Protein AF-A0A9X2QCN6-F1 (afdb_monomer_lite)

Radius of gyration: 26.43 Å; chains: 1; bounding box: 80×40×66 Å

Sequence (224 aa):
MKGRSGPFVVTLLVMVCGGPLSLFGQDVPAYLPETIRSDFDAYTQQAPNRAFALGRGGWGSAHGQPSLQNARATALSNCREFAEQCVVIAKNDEIVRPEDPFPDASDRSSAPESATKWSGRTALLLAMVGLAVLMGGTVVAERYPLYLFSTGLSDTLRIRLNYAVVLVGFVYFLCMMPVFSRVAQWDFSTLLAWIVFSAPILPVVLSVLYLQWCGQLTDRFEVN

Organism: NCBI:txid146919

Structure (mmCIF, N/CA/C/O backbone):
data_AF-A0A9X2QCN6-F1
#
_entry.id   AF-A0A9X2QCN6-F1
#
loop_
_atom_site.group_PDB
_atom_site.id
_atom_site.type_symbol
_atom_site.label_atom_id
_atom_site.label_alt_id
_atom_site.label_comp_id
_atom_site.label_asym_id
_atom_site.label_entity_id
_atom_site.label_seq_id
_atom_site.pdbx_PDB_ins_code
_atom_site.Cartn_x
_atom_site.Cartn_y
_atom_site.Cartn_z
_atom_site.occupancy
_atom_site.B_iso_or_equiv
_atom_site.auth_seq_id
_atom_site.auth_comp_id
_atom_site.auth_asym_id
_atom_site.auth_atom_id
_atom_site.pdbx_PDB_model_num
ATOM 1 N N . MET A 1 1 ? 44.684 11.541 -15.513 1.00 34.50 1 MET A N 1
ATOM 2 C CA . MET A 1 1 ? 44.733 12.784 -14.711 1.00 34.50 1 MET A CA 1
ATOM 3 C C . MET A 1 1 ? 43.328 13.122 -14.242 1.00 34.50 1 MET A C 1
ATOM 5 O O . MET A 1 1 ? 42.364 12.849 -14.939 1.00 34.50 1 MET A O 1
ATOM 9 N N . LYS A 1 2 ? 43.259 13.610 -13.007 1.00 42.06 2 LYS A N 1
ATOM 10 C CA . LYS A 1 2 ? 42.096 13.895 -12.157 1.00 42.06 2 LYS A CA 1
ATOM 11 C C . LYS A 1 2 ? 41.168 14.942 -12.800 1.00 42.06 2 LYS A C 1
ATOM 13 O O . LYS A 1 2 ? 41.670 15.952 -13.276 1.00 42.06 2 LYS A O 1
ATOM 18 N N . GLY A 1 3 ? 39.848 14.734 -12.760 1.00 32.47 3 GLY A N 1
ATOM 19 C CA . GLY A 1 3 ? 38.890 15.651 -13.396 1.00 32.47 3 GLY A CA 1
ATOM 20 C C . GLY A 1 3 ? 37.442 15.550 -12.904 1.00 32.47 3 GLY A C 1
ATOM 21 O O . GLY A 1 3 ? 36.546 15.379 -13.711 1.00 32.47 3 GLY A O 1
ATOM 22 N N . ARG A 1 4 ? 37.244 15.637 -11.581 1.00 36.16 4 ARG A N 1
ATOM 23 C CA . ARG A 1 4 ? 36.087 16.258 -10.894 1.00 36.16 4 ARG A CA 1
ATOM 24 C C . ARG A 1 4 ? 34.677 15.965 -11.464 1.00 36.16 4 ARG A C 1
ATOM 26 O O . ARG A 1 4 ? 34.114 16.741 -12.227 1.00 36.16 4 ARG A O 1
ATOM 33 N N . SER A 1 5 ? 34.063 14.891 -10.977 1.00 35.78 5 SER A N 1
ATOM 34 C CA . SER A 1 5 ? 32.621 14.629 -11.057 1.00 35.78 5 SER A CA 1
ATOM 35 C C . SER A 1 5 ? 31.840 15.624 -10.184 1.00 35.78 5 SER A C 1
ATOM 37 O O . SER A 1 5 ? 32.033 15.671 -8.968 1.00 35.78 5 SER A O 1
ATOM 39 N N . GLY A 1 6 ? 30.995 16.445 -10.813 1.00 32.41 6 GLY A N 1
ATOM 40 C CA . GLY A 1 6 ? 30.072 17.358 -10.135 1.00 32.41 6 GLY A CA 1
ATOM 41 C C . GLY A 1 6 ? 28.895 16.618 -9.476 1.00 32.41 6 GLY A C 1
ATOM 42 O O . GLY A 1 6 ? 28.542 15.522 -9.917 1.00 32.41 6 GLY A O 1
ATOM 43 N N . PRO A 1 7 ? 28.283 17.189 -8.424 1.00 39.06 7 PRO A N 1
ATOM 44 C CA . PRO A 1 7 ? 27.153 16.580 -7.738 1.00 39.06 7 PRO A CA 1
ATOM 45 C C . PRO A 1 7 ? 25.875 16.812 -8.553 1.00 39.06 7 PRO A C 1
ATOM 47 O O . PRO A 1 7 ? 25.335 17.917 -8.565 1.00 39.06 7 PRO A O 1
ATOM 50 N N . PHE A 1 8 ? 25.369 15.781 -9.234 1.00 37.50 8 PHE A N 1
ATOM 51 C CA . PHE A 1 8 ? 23.991 15.812 -9.720 1.00 37.50 8 PHE A CA 1
ATOM 52 C C . PHE A 1 8 ? 23.057 15.496 -8.556 1.00 37.50 8 PHE A C 1
ATOM 54 O O . PHE A 1 8 ? 22.865 14.357 -8.139 1.00 37.50 8 PHE A O 1
ATOM 61 N N . VAL A 1 9 ? 22.556 16.596 -8.010 1.00 36.78 9 VAL A N 1
ATOM 62 C CA . VAL A 1 9 ? 21.407 16.762 -7.133 1.00 36.78 9 VAL A CA 1
ATOM 63 C C . VAL A 1 9 ? 20.274 15.802 -7.524 1.00 36.78 9 VAL A C 1
ATOM 65 O O . VAL A 1 9 ? 19.592 16.009 -8.523 1.00 36.78 9 VAL A O 1
ATOM 68 N N . VAL A 1 10 ? 20.048 14.763 -6.716 1.00 37.22 10 VAL A N 1
ATOM 69 C CA . VAL A 1 10 ? 18.779 14.021 -6.700 1.00 37.22 10 VAL A CA 1
ATOM 70 C C . VAL A 1 10 ? 17.895 14.697 -5.656 1.00 37.22 10 VAL A C 1
ATOM 72 O O . VAL A 1 10 ? 17.804 14.270 -4.509 1.00 37.22 10 VAL A O 1
ATOM 75 N N . THR A 1 11 ? 17.284 15.813 -6.050 1.00 39.53 11 THR A N 1
ATOM 76 C CA . THR A 1 11 ? 16.147 16.385 -5.325 1.00 39.53 11 THR A CA 1
ATOM 77 C C . THR A 1 11 ? 14.917 15.595 -5.742 1.00 39.53 11 THR A C 1
ATOM 79 O O . THR A 1 11 ? 14.318 15.883 -6.775 1.00 39.53 11 THR A O 1
ATOM 82 N N . LEU A 1 12 ? 14.538 14.590 -4.954 1.00 31.53 12 LEU A N 1
ATOM 83 C CA . LEU A 1 12 ? 13.193 14.027 -5.021 1.00 31.53 12 LEU A CA 1
ATOM 84 C C . LEU A 1 12 ? 12.355 14.704 -3.929 1.00 31.53 12 LEU A C 1
ATOM 86 O O . LEU A 1 12 ? 12.279 14.236 -2.796 1.00 31.53 12 LEU A O 1
ATOM 90 N N . LEU A 1 13 ? 11.791 15.862 -4.271 1.00 35.09 13 LEU A N 1
ATOM 91 C CA . LEU A 1 13 ? 10.791 16.565 -3.474 1.00 35.09 13 LEU A CA 1
ATOM 92 C C . LEU A 1 13 ? 9.422 16.363 -4.132 1.00 35.09 13 LEU A C 1
ATOM 94 O O . LEU A 1 13 ? 9.131 16.985 -5.147 1.00 35.09 13 LEU A O 1
ATOM 98 N N . VAL A 1 14 ? 8.593 15.514 -3.530 1.00 37.78 14 VAL A N 1
ATOM 99 C CA . VAL A 1 14 ? 7.121 15.532 -3.614 1.00 37.78 14 VAL A CA 1
ATOM 100 C C . VAL A 1 14 ? 6.674 15.067 -2.224 1.00 37.78 14 VAL A C 1
ATOM 102 O O . VAL A 1 14 ? 6.787 13.894 -1.899 1.00 37.78 14 VAL A O 1
ATOM 105 N N . MET A 1 15 ? 6.473 15.942 -1.238 1.00 39.19 15 MET A N 1
ATOM 106 C CA . MET A 1 15 ? 5.309 16.815 -1.055 1.00 39.19 15 MET A CA 1
ATOM 107 C C . MET A 1 15 ? 3.980 16.126 -1.399 1.00 39.19 15 MET A C 1
ATOM 109 O O . MET A 1 15 ? 3.396 16.361 -2.447 1.00 39.19 15 MET A O 1
ATOM 113 N N . VAL A 1 16 ? 3.481 15.318 -0.460 1.00 36.28 16 VAL A N 1
ATOM 114 C CA . VAL A 1 16 ? 2.038 15.141 -0.242 1.00 36.28 16 VAL A CA 1
ATOM 115 C C . VAL A 1 16 ? 1.759 15.493 1.221 1.00 36.28 16 VAL A C 1
ATOM 117 O O . VAL A 1 16 ? 1.487 14.647 2.064 1.00 36.28 16 VAL A O 1
ATOM 120 N N . CYS A 1 17 ? 1.890 16.783 1.535 1.00 40.03 17 CYS A N 1
ATOM 121 C CA . CYS A 1 17 ? 1.079 17.393 2.582 1.00 40.03 17 CYS A CA 1
ATOM 122 C C . CYS A 1 17 ? -0.305 17.589 1.960 1.00 40.03 17 CYS A C 1
ATOM 124 O O . CYS A 1 17 ? -0.487 18.500 1.156 1.00 40.03 17 CYS A O 1
ATOM 126 N N . GLY A 1 18 ? -1.252 16.702 2.255 1.00 36.19 18 GLY A N 1
ATOM 127 C CA . GLY A 1 18 ? -2.559 16.739 1.607 1.00 36.19 18 GLY A CA 1
ATOM 128 C C . GLY A 1 18 ? -3.585 15.820 2.251 1.00 36.19 18 GLY A C 1
ATOM 129 O O . GLY A 1 18 ? -3.896 14.775 1.694 1.00 36.19 18 GLY A O 1
ATOM 130 N N . GLY A 1 19 ? -4.136 16.250 3.389 1.00 34.06 19 GLY A N 1
ATOM 131 C CA . GLY A 1 19 ? -5.457 15.824 3.867 1.00 34.06 19 GLY A CA 1
ATOM 132 C C . GLY A 1 19 ? -5.561 15.642 5.386 1.00 34.06 19 GLY A C 1
ATOM 133 O O . GLY A 1 19 ? -4.641 15.117 6.003 1.00 34.06 19 GLY A O 1
ATOM 134 N N . PRO A 1 20 ? -6.698 16.010 5.996 1.00 43.84 20 PRO A N 1
ATOM 135 C CA . PRO A 1 20 ? -7.222 17.366 6.072 1.00 43.84 20 PRO A CA 1
ATOM 136 C C . PRO A 1 20 ? -7.183 17.869 7.526 1.00 43.84 20 PRO A C 1
ATOM 138 O O . PRO A 1 20 ? -7.385 17.116 8.477 1.00 43.84 20 PRO A O 1
ATOM 141 N N . LEU A 1 21 ? -6.984 19.176 7.700 1.00 36.38 21 LEU A N 1
ATOM 142 C CA . LEU A 1 21 ? -7.363 19.860 8.933 1.00 36.38 21 LEU A CA 1
ATOM 143 C C . LEU A 1 21 ? -8.887 19.737 9.074 1.00 36.38 21 LEU A C 1
ATOM 145 O O . LEU A 1 21 ? -9.625 20.495 8.451 1.00 36.38 21 LEU A O 1
ATOM 149 N N . SER A 1 22 ? -9.352 18.767 9.863 1.00 39.47 22 SER A N 1
ATOM 150 C CA . SER A 1 22 ? -10.753 18.661 10.290 1.00 39.47 22 SER A CA 1
ATOM 151 C C . SER A 1 22 ? -11.006 19.713 11.368 1.00 39.47 22 SER A C 1
ATOM 153 O O . SER A 1 22 ? -11.069 19.432 12.561 1.00 39.47 22 SER A O 1
ATOM 155 N N . LEU A 1 23 ? -11.036 20.967 10.933 1.00 38.28 23 LEU A N 1
ATOM 156 C CA . LEU A 1 23 ? -11.536 22.093 11.698 1.00 38.28 23 LEU A CA 1
ATOM 157 C C . LEU A 1 23 ? -13.049 22.133 11.454 1.00 38.28 23 LEU A C 1
ATOM 159 O O . LEU A 1 23 ? -13.471 22.380 10.330 1.00 38.28 23 LEU A O 1
ATOM 163 N N . PHE A 1 24 ? -13.810 21.919 12.530 1.00 39.44 24 PHE A N 1
ATOM 164 C CA . PHE A 1 24 ? -15.268 22.066 12.662 1.00 39.44 24 PHE A CA 1
ATOM 165 C C . PHE A 1 24 ? -16.129 20.875 12.218 1.00 39.44 24 PHE A C 1
ATOM 167 O O . PHE A 1 24 ? -16.214 20.575 11.039 1.00 39.44 24 PHE A O 1
ATOM 174 N N . GLY A 1 25 ? -16.817 20.277 13.203 1.00 46.00 25 GLY A N 1
ATOM 175 C CA . GLY A 1 25 ? -18.104 19.586 13.056 1.00 46.00 25 GLY A CA 1
ATOM 176 C C . GLY A 1 25 ? -18.113 18.364 12.142 1.00 46.00 25 GLY A C 1
ATOM 177 O O . GLY A 1 25 ? -18.055 18.471 10.926 1.00 46.00 25 GLY A O 1
ATOM 178 N N . GLN A 1 26 ? -18.260 17.177 12.723 1.00 58.12 26 GLN A N 1
ATOM 179 C CA . GLN A 1 26 ? -18.502 15.967 11.946 1.00 58.12 26 GLN A CA 1
ATOM 180 C C . GLN A 1 26 ? -19.907 16.051 11.324 1.00 58.12 26 GLN A C 1
ATOM 182 O O . GLN A 1 26 ? -20.898 15.818 12.011 1.00 58.12 26 GLN A O 1
ATOM 187 N N . ASP A 1 27 ? -19.996 16.409 10.039 1.00 60.28 27 ASP A N 1
ATOM 188 C CA . ASP A 1 27 ? -21.272 16.466 9.320 1.00 60.28 27 ASP A CA 1
ATOM 189 C C . ASP A 1 27 ? -21.978 15.103 9.385 1.00 60.28 27 ASP A C 1
ATOM 191 O O . ASP A 1 27 ? -21.424 14.072 8.989 1.00 60.28 27 ASP A O 1
ATOM 195 N N . VAL A 1 28 ? -23.214 15.096 9.894 1.00 68.00 28 VAL A N 1
ATOM 196 C CA . VAL A 1 28 ? -24.022 13.879 10.049 1.00 68.00 28 VAL A CA 1
ATOM 197 C C . VAL A 1 28 ? -24.149 13.169 8.691 1.00 68.00 28 VAL A C 1
ATOM 199 O O . VAL A 1 28 ? -24.604 13.794 7.727 1.00 68.00 28 VAL A O 1
ATOM 202 N N . PRO A 1 29 ? -23.786 11.873 8.580 1.00 73.50 29 PRO A N 1
ATOM 203 C CA . PRO A 1 29 ? -23.840 11.165 7.309 1.00 73.50 29 PRO A CA 1
ATOM 204 C C . PRO A 1 29 ? -25.227 11.236 6.655 1.00 73.50 29 PRO A C 1
ATOM 206 O O . PRO A 1 29 ? -26.228 10.861 7.260 1.00 73.50 29 PRO A O 1
ATOM 209 N N . ALA A 1 30 ? -25.287 11.668 5.391 1.00 70.94 30 ALA A N 1
ATOM 210 C CA . ALA A 1 30 ? -26.547 11.910 4.677 1.00 70.94 30 ALA A CA 1
ATOM 211 C C . ALA A 1 30 ? -27.430 10.660 4.488 1.00 70.94 30 ALA A C 1
ATOM 213 O O . ALA A 1 30 ? -28.622 10.791 4.230 1.00 70.94 30 ALA A O 1
ATOM 214 N N . TYR A 1 31 ? -26.858 9.459 4.617 1.00 74.00 31 TYR A N 1
ATOM 215 C CA . TYR A 1 31 ? -27.586 8.191 4.529 1.00 74.00 31 TYR A CA 1
ATOM 216 C C . TYR A 1 31 ? -28.317 7.814 5.827 1.00 74.00 31 TYR A C 1
ATOM 218 O O . TYR A 1 31 ? -29.054 6.829 5.842 1.00 74.00 31 TYR A O 1
ATOM 226 N N . LEU A 1 32 ? -28.097 8.544 6.928 1.00 75.75 32 LEU A N 1
ATOM 227 C CA . LEU A 1 32 ? -28.783 8.266 8.184 1.00 75.75 32 LEU A CA 1
ATOM 228 C C . LEU A 1 32 ? -30.253 8.707 8.108 1.00 75.75 32 LEU A C 1
ATOM 230 O O . LEU A 1 32 ? -30.521 9.857 7.744 1.00 75.75 32 LEU A O 1
ATOM 234 N N . PRO A 1 33 ? -31.202 7.835 8.500 1.00 76.25 33 PRO A N 1
ATOM 235 C CA . PRO A 1 33 ? -32.601 8.211 8.654 1.00 76.25 33 PRO A CA 1
ATOM 236 C C . PRO A 1 33 ? -32.742 9.382 9.620 1.00 76.25 33 PRO A C 1
ATOM 238 O O . PRO A 1 33 ? -32.019 9.459 10.612 1.00 76.25 33 PRO A O 1
ATOM 241 N N . GLU A 1 34 ? -33.714 10.256 9.376 1.00 78.69 34 GLU A N 1
ATOM 242 C CA . GLU A 1 34 ? -33.930 11.464 10.180 1.00 78.69 34 GLU A CA 1
ATOM 243 C C . GLU A 1 34 ? -34.132 11.171 11.673 1.00 78.69 34 GLU A C 1
ATOM 245 O O . GLU A 1 34 ? -33.636 11.910 12.517 1.00 78.69 34 GLU A O 1
ATOM 250 N N . THR A 1 35 ? -34.729 10.021 11.997 1.00 79.44 35 THR A N 1
ATOM 251 C CA . THR A 1 35 ? -34.908 9.530 13.370 1.00 79.44 35 THR A CA 1
ATOM 252 C C . THR A 1 35 ? -33.603 9.223 14.107 1.00 79.44 35 THR A C 1
ATOM 254 O O . THR A 1 35 ? -33.599 9.248 15.327 1.00 79.44 35 THR A O 1
ATOM 257 N N . ILE A 1 36 ? -32.510 8.938 13.392 1.00 85.00 36 ILE A N 1
ATOM 258 C CA . ILE A 1 36 ? -31.198 8.579 13.964 1.00 85.00 36 ILE A CA 1
ATOM 259 C C . ILE A 1 36 ? -30.243 9.782 13.934 1.00 85.00 36 ILE A C 1
ATOM 261 O O . ILE A 1 36 ? -29.239 9.810 14.644 1.00 85.00 36 ILE A O 1
ATOM 265 N N . ARG A 1 37 ? -30.539 10.812 13.129 1.00 84.88 37 ARG A N 1
ATOM 266 C CA . ARG A 1 37 ? -29.664 11.984 12.969 1.00 84.88 37 ARG A CA 1
ATOM 267 C C . ARG A 1 37 ? -29.477 12.758 14.271 1.00 84.88 37 ARG A C 1
ATOM 269 O O . ARG A 1 37 ? -28.357 13.176 14.541 1.00 84.88 37 ARG A O 1
ATOM 276 N N . SER A 1 38 ? -30.529 12.916 15.077 1.00 85.25 38 SER A N 1
ATOM 277 C CA . SER A 1 38 ? -30.438 13.572 16.390 1.00 85.25 38 SER A CA 1
ATOM 278 C C . SER A 1 38 ? -29.580 12.781 17.377 1.00 85.25 38 SER A C 1
ATOM 280 O O . SER A 1 38 ? -28.778 13.365 18.100 1.00 85.25 38 SER A O 1
ATOM 282 N N . ASP A 1 39 ? -29.700 11.452 17.375 1.00 87.56 39 ASP A N 1
ATOM 283 C CA . ASP A 1 39 ? -28.907 10.575 18.244 1.00 87.56 39 ASP A CA 1
ATOM 284 C C . ASP A 1 39 ? -27.435 10.549 17.824 1.00 87.56 39 ASP A C 1
ATOM 286 O O . ASP A 1 39 ? -26.530 10.517 18.663 1.00 87.56 39 ASP A O 1
ATOM 290 N N . PHE A 1 40 ? -27.182 10.603 16.515 1.00 88.19 40 PHE A N 1
ATOM 291 C CA . PHE A 1 40 ? -25.835 10.713 15.975 1.00 88.19 40 PHE A CA 1
ATOM 292 C C . PHE A 1 40 ? -25.202 12.068 16.312 1.00 88.19 40 PHE A C 1
ATOM 294 O O . PHE A 1 40 ? -24.040 12.112 16.712 1.00 88.19 40 PHE A O 1
ATOM 301 N N . ASP A 1 41 ? -25.954 13.164 16.214 1.00 87.69 41 ASP A N 1
ATOM 302 C CA . ASP A 1 41 ? -25.474 14.491 16.609 1.00 87.69 41 ASP A CA 1
ATOM 303 C C . ASP A 1 41 ? -25.135 14.535 18.108 1.00 87.69 41 ASP A C 1
ATOM 305 O O . ASP A 1 41 ? -24.031 14.929 18.488 1.00 87.69 41 ASP A O 1
ATOM 309 N N . ALA A 1 42 ? -26.010 13.987 18.958 1.00 86.06 42 ALA A N 1
ATOM 310 C CA . ALA A 1 42 ? -25.745 13.833 20.386 1.00 86.06 42 ALA A CA 1
ATOM 311 C C . ALA A 1 42 ? -24.496 12.980 20.662 1.00 86.06 42 ALA A C 1
ATOM 313 O O . ALA A 1 42 ? -23.756 13.270 21.603 1.00 86.06 42 ALA A O 1
ATOM 314 N N . TYR A 1 43 ? -24.232 11.956 19.842 1.00 86.12 43 TYR A N 1
ATOM 315 C CA . TYR A 1 43 ? -23.005 11.160 19.899 1.00 86.12 43 TYR A CA 1
ATOM 316 C C . TYR A 1 43 ? -21.746 11.994 19.615 1.00 86.12 43 TYR A C 1
ATOM 318 O O . TYR A 1 43 ? -20.744 11.809 20.311 1.00 86.12 43 TYR A O 1
ATOM 326 N N . THR A 1 44 ? -21.773 12.914 18.643 1.00 87.06 44 THR A N 1
ATOM 327 C CA . THR A 1 44 ? -20.587 13.727 18.294 1.00 87.06 44 THR A CA 1
ATOM 328 C C . THR A 1 44 ? -20.113 14.607 19.453 1.00 87.06 44 THR A C 1
ATOM 330 O O . THR A 1 44 ? -18.921 14.880 19.579 1.00 87.06 44 THR A O 1
ATOM 333 N N . GLN A 1 45 ? -21.033 14.979 20.345 1.00 87.25 45 GLN A N 1
ATOM 334 C CA . GLN A 1 45 ? -20.778 15.831 21.506 1.00 87.25 45 GLN A CA 1
ATOM 335 C C . GLN A 1 45 ? -20.282 15.050 22.738 1.00 87.25 45 GLN A C 1
ATOM 337 O O . GLN A 1 45 ? -19.925 15.652 23.750 1.00 87.25 45 GLN A O 1
ATOM 342 N N . GLN A 1 46 ? -20.249 13.713 22.683 1.00 89.69 46 GLN A N 1
ATOM 343 C CA . GLN A 1 46 ? -19.846 12.880 23.819 1.00 89.69 46 GLN A CA 1
ATOM 344 C C . GLN A 1 46 ? -18.329 12.850 24.038 1.00 89.69 46 GLN A C 1
ATOM 346 O O . GLN A 1 46 ? -17.532 13.109 23.133 1.00 89.69 46 GLN A O 1
ATOM 351 N N . ALA A 1 47 ? -17.920 12.446 25.244 1.00 86.69 47 ALA A N 1
ATOM 352 C CA . ALA A 1 47 ? -16.519 12.253 25.613 1.00 86.69 47 ALA A CA 1
ATOM 353 C C . ALA A 1 47 ? -15.760 11.317 24.636 1.00 86.69 47 ALA A C 1
ATOM 355 O O . ALA A 1 47 ? -16.369 10.406 24.061 1.00 86.69 47 ALA A O 1
ATOM 356 N N . PRO A 1 48 ? -14.434 11.503 24.459 1.00 84.56 48 PRO A N 1
ATOM 357 C CA . PRO A 1 48 ? -13.607 10.659 23.592 1.00 84.56 48 PRO A CA 1
ATOM 358 C C . PRO A 1 48 ? -13.609 9.187 24.034 1.00 84.56 48 PRO A C 1
ATOM 360 O O . PRO A 1 48 ? -14.084 8.843 25.117 1.00 84.56 48 PRO A O 1
ATOM 363 N N . ASN A 1 49 ? -13.070 8.309 23.183 1.00 88.62 49 ASN A N 1
ATOM 364 C CA . ASN A 1 49 ? -13.290 6.859 23.238 1.00 88.62 49 ASN A CA 1
ATOM 365 C C . ASN A 1 49 ? -14.776 6.532 23.084 1.00 88.62 49 ASN A C 1
ATOM 367 O O . ASN A 1 49 ? -15.408 5.920 23.953 1.00 88.62 49 ASN A O 1
ATOM 371 N N . ARG A 1 50 ? -15.315 6.964 21.943 1.00 91.25 50 ARG A N 1
ATOM 372 C CA . ARG A 1 50 ? -16.706 6.774 21.553 1.00 91.25 50 ARG A CA 1
ATOM 373 C C . ARG A 1 50 ? -16.825 6.069 20.207 1.00 91.25 50 ARG A C 1
ATOM 375 O O . ARG A 1 50 ? -15.955 6.196 19.346 1.00 91.25 50 ARG A O 1
ATOM 382 N N . ALA A 1 51 ? -17.898 5.312 20.032 1.00 92.94 51 ALA A N 1
ATOM 383 C CA . ALA A 1 51 ? -18.250 4.693 18.762 1.00 92.94 51 ALA A CA 1
ATOM 384 C C . ALA A 1 51 ? -19.769 4.669 18.566 1.00 92.94 51 ALA A C 1
ATOM 386 O O . ALA A 1 51 ? -20.526 4.602 19.538 1.00 92.94 51 ALA A O 1
ATOM 387 N N . PHE A 1 52 ? -20.189 4.685 17.302 1.00 92.69 52 PHE A N 1
ATOM 388 C CA . PHE A 1 52 ? -21.587 4.579 16.895 1.00 92.69 52 PHE A CA 1
ATOM 389 C C . PHE A 1 52 ? -21.753 3.421 15.909 1.00 92.69 52 PHE A C 1
ATOM 391 O O . PHE A 1 52 ? -21.008 3.310 14.928 1.00 92.69 52 PHE A O 1
ATOM 398 N N . ALA A 1 53 ? -22.727 2.558 16.175 1.00 92.12 53 ALA A N 1
ATOM 399 C CA . ALA A 1 53 ? -23.081 1.411 15.360 1.00 92.12 53 ALA A CA 1
ATOM 400 C C . ALA A 1 53 ? -24.522 1.518 14.852 1.00 92.12 53 ALA A C 1
ATOM 402 O O . ALA A 1 53 ? -25.409 1.999 15.555 1.00 92.12 53 ALA A O 1
ATOM 403 N N . LEU A 1 54 ? -24.739 1.047 13.629 1.00 90.50 54 LEU A N 1
ATOM 404 C CA . LEU A 1 54 ? -26.014 1.073 12.928 1.00 90.50 54 LEU A CA 1
ATOM 405 C C . LEU A 1 54 ? -26.362 -0.331 12.434 1.00 90.50 54 LEU A C 1
ATOM 407 O O . LEU A 1 54 ? -25.499 -1.038 11.909 1.00 90.50 54 LEU A O 1
ATOM 411 N N . GLY A 1 55 ? -27.625 -0.711 12.590 1.00 86.62 55 GLY A N 1
ATOM 412 C CA . GLY A 1 55 ? -28.196 -1.970 12.136 1.00 86.62 55 GLY A CA 1
ATOM 413 C C . GLY A 1 55 ? -29.445 -1.783 11.274 1.00 86.62 55 GLY A C 1
ATOM 414 O O . GLY A 1 55 ? -30.087 -0.732 11.323 1.00 86.62 55 GLY A O 1
ATOM 415 N N . ARG A 1 56 ? -29.838 -2.816 10.511 1.00 79.31 56 ARG A N 1
ATOM 416 C CA . ARG A 1 56 ? -31.157 -2.869 9.842 1.00 79.31 56 ARG A CA 1
ATOM 417 C C . ARG A 1 56 ? -32.255 -3.024 10.908 1.00 79.31 56 ARG A C 1
ATOM 419 O O . ARG A 1 56 ? -32.707 -4.133 11.164 1.00 79.31 56 ARG A O 1
ATOM 426 N N . GLY A 1 57 ? -32.641 -1.925 11.557 1.00 79.38 57 GLY A N 1
ATOM 427 C CA . GLY A 1 57 ? -33.718 -1.895 12.561 1.00 79.38 57 GLY A CA 1
ATOM 428 C C . GLY A 1 57 ? -33.359 -1.248 13.899 1.00 79.38 57 GLY A C 1
ATOM 429 O O . GLY A 1 57 ? -34.237 -1.083 14.738 1.00 79.38 57 GLY A O 1
ATOM 430 N N . GLY A 1 58 ? -32.107 -0.835 14.098 1.00 87.06 58 GLY A N 1
ATOM 431 C CA . GLY A 1 58 ? -31.681 -0.227 15.354 1.00 87.06 58 GLY A CA 1
ATOM 432 C C . GLY A 1 58 ? -30.302 0.407 15.267 1.00 87.06 58 GLY A C 1
ATOM 433 O O . GLY A 1 58 ? -29.607 0.306 14.256 1.00 87.06 58 GLY A O 1
ATOM 434 N N . TRP A 1 59 ? -29.903 1.074 16.339 1.00 91.19 59 TRP A N 1
ATOM 435 C CA . TRP A 1 59 ? -28.584 1.674 16.477 1.00 91.19 59 TRP A CA 1
ATOM 436 C C . TRP A 1 59 ? -28.076 1.470 17.903 1.00 91.19 59 TRP A C 1
ATOM 438 O O . TRP A 1 59 ? -28.832 1.118 18.805 1.00 91.19 59 TRP A O 1
ATOM 448 N N . GLY A 1 60 ? -26.778 1.663 18.104 1.00 92.31 60 GLY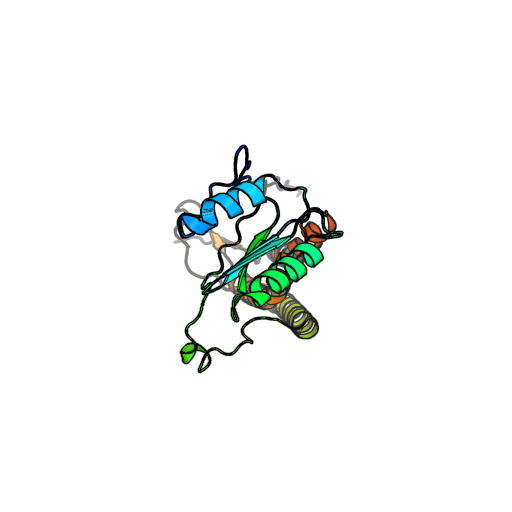 A N 1
ATOM 449 C CA . GLY A 1 60 ? -26.170 1.620 19.427 1.00 92.31 60 GLY A CA 1
ATOM 450 C C . GLY A 1 60 ? -24.953 2.524 19.491 1.00 92.31 60 GLY A C 1
ATOM 451 O O . GLY A 1 60 ? -24.164 2.585 18.549 1.00 92.31 60 GLY A O 1
ATOM 452 N N . SER A 1 61 ? -24.778 3.227 20.603 1.00 93.81 61 SER A N 1
ATOM 453 C CA . SER A 1 61 ? -23.607 4.069 20.836 1.00 93.81 61 SER A CA 1
ATOM 454 C C . SER A 1 61 ? -22.951 3.737 22.172 1.00 93.81 61 SER A C 1
ATOM 456 O O . SER A 1 61 ? -23.566 3.163 23.074 1.00 93.81 61 SER A O 1
ATOM 458 N N . ALA A 1 62 ? -21.669 4.061 22.280 1.00 94.38 62 ALA A N 1
ATOM 459 C CA . ALA A 1 62 ? -20.913 4.000 23.522 1.00 94.38 62 ALA A CA 1
ATOM 460 C C . ALA A 1 62 ? -19.916 5.157 23.551 1.00 94.38 62 ALA A C 1
ATOM 462 O O . ALA A 1 62 ? -19.369 5.521 22.511 1.00 94.38 62 ALA A O 1
ATOM 463 N N . HIS A 1 63 ? -19.670 5.719 24.730 1.00 93.31 63 HIS A N 1
ATOM 464 C CA . HIS A 1 63 ? -18.765 6.848 24.943 1.00 93.31 63 HIS A CA 1
ATOM 465 C C . HIS A 1 63 ? -18.057 6.735 26.297 1.00 93.31 63 HIS A C 1
ATOM 467 O O . HIS A 1 63 ? -18.480 5.950 27.149 1.00 93.31 63 HIS A O 1
ATOM 473 N N . GLY A 1 64 ? -16.963 7.485 26.480 1.00 89.94 64 GLY A N 1
ATOM 474 C CA . GLY A 1 64 ? -16.208 7.515 27.739 1.00 89.94 64 GLY A CA 1
ATOM 475 C C . GLY A 1 64 ? -15.593 6.169 28.133 1.00 89.94 64 GLY A C 1
ATOM 476 O O . GLY A 1 64 ? -15.352 5.912 29.311 1.00 89.94 64 GLY A O 1
ATOM 477 N N . GLN A 1 65 ? -15.378 5.277 27.165 1.00 91.31 65 GLN A N 1
ATOM 478 C CA . GLN A 1 65 ? -14.872 3.937 27.440 1.00 91.31 65 GLN A CA 1
ATOM 479 C C . GLN A 1 65 ? -13.361 3.958 27.727 1.00 91.31 65 GLN A C 1
ATOM 481 O O . GLN A 1 65 ? -12.656 4.875 27.295 1.00 91.31 65 GLN A O 1
ATOM 486 N N . PRO A 1 66 ? -12.813 2.919 28.387 1.00 85.12 66 PRO A N 1
ATOM 487 C CA . PRO A 1 66 ? -11.378 2.843 28.679 1.00 85.12 66 PRO A CA 1
ATOM 488 C C . PRO A 1 66 ? -10.483 2.845 27.430 1.00 85.12 66 PRO A C 1
ATOM 490 O O . PRO A 1 66 ? -9.303 3.172 27.510 1.00 85.12 66 PRO A O 1
ATOM 493 N N . SER A 1 67 ? -11.026 2.454 26.273 1.00 85.56 67 SER A N 1
ATOM 494 C CA . SER A 1 67 ? -10.334 2.474 24.985 1.00 85.56 67 SER A CA 1
ATOM 495 C C . SER A 1 67 ? -11.327 2.587 23.827 1.00 85.56 67 SER A C 1
ATOM 497 O O . SER A 1 67 ? -12.498 2.213 23.954 1.00 85.56 67 SER A O 1
ATOM 499 N N . LEU A 1 68 ? -10.849 3.029 22.660 1.00 86.31 68 LEU A N 1
ATOM 500 C CA . LEU A 1 68 ? -11.646 3.046 21.429 1.00 86.31 68 LEU A CA 1
ATOM 501 C C . LEU A 1 68 ? -12.120 1.641 21.016 1.00 86.31 68 LEU A C 1
ATOM 503 O O . LEU A 1 68 ? -13.208 1.478 20.465 1.00 86.31 68 LEU A O 1
ATOM 507 N N . GLN A 1 69 ? -11.326 0.607 21.303 1.00 85.94 69 GLN A N 1
ATOM 508 C CA . GLN A 1 69 ? -11.704 -0.776 21.020 1.00 85.94 69 GLN A CA 1
ATOM 509 C C . GLN A 1 69 ? -12.874 -1.233 21.900 1.00 85.94 69 GLN A C 1
ATOM 511 O O . GLN A 1 69 ? -13.796 -1.871 21.390 1.00 85.94 69 GLN A O 1
ATOM 516 N N . ASN A 1 70 ? -12.882 -0.844 23.179 1.00 80.69 70 ASN A N 1
ATOM 517 C CA . ASN A 1 70 ? -14.004 -1.103 24.081 1.00 80.69 70 ASN A CA 1
ATOM 518 C C . ASN A 1 70 ? -15.246 -0.323 23.643 1.00 80.69 70 ASN A C 1
ATOM 520 O O . ASN A 1 70 ? -16.318 -0.908 23.554 1.00 80.69 70 ASN A O 1
ATOM 524 N N . ALA A 1 71 ? -15.096 0.948 23.256 1.00 90.69 71 ALA A N 1
ATOM 525 C CA . ALA A 1 71 ? -16.189 1.733 22.676 1.00 90.69 71 ALA A CA 1
ATOM 526 C C . ALA A 1 71 ? -16.824 1.043 21.472 1.00 90.69 71 ALA A C 1
ATOM 528 O O . ALA A 1 71 ? -18.045 0.917 21.398 1.00 90.69 71 ALA A O 1
ATOM 529 N N . ARG A 1 72 ? -15.998 0.520 20.564 1.00 92.00 72 ARG A N 1
ATOM 530 C CA . ARG A 1 72 ? -16.469 -0.223 19.396 1.00 92.00 72 ARG A CA 1
ATOM 531 C C . ARG A 1 72 ? -17.246 -1.481 19.786 1.00 92.00 72 ARG A C 1
ATOM 533 O O . ARG A 1 72 ? -18.310 -1.731 19.223 1.00 92.00 72 ARG A O 1
ATOM 540 N N . ALA A 1 73 ? -16.705 -2.278 20.704 1.00 86.81 73 ALA A N 1
ATOM 541 C CA . ALA A 1 73 ? -17.332 -3.521 21.144 1.00 86.81 73 ALA A CA 1
ATOM 542 C C . ALA A 1 73 ? -18.674 -3.258 21.843 1.00 86.81 73 ALA A C 1
ATOM 544 O O . ALA A 1 73 ? -19.663 -3.909 21.515 1.00 86.81 73 ALA A O 1
ATOM 545 N N . THR A 1 74 ? -18.725 -2.261 22.729 1.00 90.12 74 THR A N 1
ATOM 546 C CA . THR A 1 74 ? -19.941 -1.875 23.454 1.00 90.12 74 THR A CA 1
ATOM 547 C C . THR A 1 74 ? -20.997 -1.292 22.518 1.00 90.12 74 THR A C 1
ATOM 549 O O . THR A 1 74 ? -22.143 -1.717 22.574 1.00 90.12 74 THR A O 1
ATOM 552 N N . ALA A 1 75 ? -20.630 -0.402 21.588 1.00 93.19 75 ALA A N 1
ATOM 553 C CA . ALA A 1 75 ? -21.579 0.144 20.612 1.00 93.19 75 ALA A CA 1
ATOM 554 C C . ALA A 1 75 ? -22.199 -0.956 19.730 1.00 93.19 75 ALA A C 1
ATOM 556 O O . ALA A 1 75 ? -23.405 -0.955 19.485 1.00 93.19 75 ALA A O 1
ATOM 557 N N . LEU A 1 76 ? -21.390 -1.934 19.300 1.00 91.75 76 LEU A N 1
ATOM 558 C CA . LEU A 1 76 ? -21.880 -3.110 18.575 1.00 91.75 76 LEU A CA 1
ATOM 559 C C . LEU A 1 76 ? -22.782 -3.993 19.438 1.00 91.75 76 LEU A C 1
ATOM 561 O O . LEU A 1 76 ? -23.776 -4.499 18.929 1.00 91.75 76 LEU A O 1
ATOM 565 N N . SER A 1 77 ? -22.442 -4.190 20.713 1.00 91.31 77 SER A N 1
ATOM 566 C CA . SER A 1 77 ? -23.271 -4.951 21.651 1.00 91.31 77 SER A CA 1
ATOM 567 C C . SER A 1 77 ? -24.640 -4.297 21.830 1.00 91.31 77 SER A C 1
ATOM 569 O O . SER A 1 77 ? -25.646 -4.969 21.643 1.00 91.31 77 SER A O 1
ATOM 571 N N . ASN A 1 78 ? -24.673 -2.986 22.081 1.00 92.12 78 ASN A N 1
ATOM 572 C CA . ASN A 1 78 ? -25.906 -2.218 22.265 1.00 92.12 78 ASN A CA 1
ATOM 573 C C . ASN A 1 78 ? -26.777 -2.243 21.001 1.00 92.12 78 ASN A C 1
ATOM 575 O O . ASN A 1 78 ? -27.983 -2.428 21.074 1.00 92.12 78 ASN A O 1
ATOM 579 N N . CYS A 1 79 ? -26.167 -2.118 19.819 1.00 92.44 79 CYS A N 1
ATOM 580 C CA . CYS A 1 79 ? -26.904 -2.227 18.559 1.00 92.44 79 CYS A CA 1
ATOM 581 C C . CYS A 1 79 ? -27.518 -3.628 18.375 1.00 92.44 79 CYS A C 1
ATOM 583 O O . CYS A 1 79 ? -28.648 -3.753 17.900 1.00 92.44 79 CYS A O 1
ATOM 585 N N . ARG A 1 80 ? -26.798 -4.683 18.784 1.00 90.31 80 ARG A N 1
ATOM 586 C CA . ARG A 1 80 ? -27.244 -6.080 18.658 1.00 90.31 80 ARG A CA 1
ATOM 587 C C . ARG A 1 80 ? -28.432 -6.447 19.541 1.00 90.31 80 ARG A C 1
ATOM 589 O O . ARG A 1 80 ? -29.046 -7.479 19.296 1.00 90.31 80 ARG A O 1
ATOM 596 N N . GLU A 1 81 ? -28.778 -5.614 20.518 1.00 88.75 81 GLU A N 1
ATOM 597 C CA . GLU A 1 81 ? -30.022 -5.766 21.280 1.00 88.75 81 GLU A CA 1
ATOM 598 C C . GLU A 1 81 ? -31.263 -5.516 20.409 1.00 88.75 81 GLU A C 1
ATOM 600 O O . GLU A 1 81 ? -32.327 -6.066 20.684 1.00 88.75 81 GLU A O 1
ATOM 605 N N . PHE A 1 82 ? -31.119 -4.728 19.337 1.00 86.38 82 PHE A N 1
ATOM 606 C CA . PHE A 1 82 ? -32.229 -4.282 18.488 1.00 86.38 82 PHE A CA 1
ATOM 607 C C . PHE A 1 82 ? -32.110 -4.726 17.024 1.00 86.38 82 PHE A C 1
ATOM 609 O O . PHE A 1 82 ? -33.103 -4.704 16.300 1.00 86.38 82 PHE A O 1
ATOM 616 N N . ALA A 1 83 ? -30.919 -5.122 16.562 1.00 85.94 83 ALA A N 1
ATOM 617 C CA . ALA A 1 83 ? -30.685 -5.540 15.182 1.00 85.94 83 ALA A CA 1
ATOM 618 C C . ALA A 1 83 ? -29.643 -6.665 15.078 1.00 85.94 83 ALA A C 1
ATOM 620 O O . ALA A 1 83 ? -28.570 -6.598 15.664 1.00 85.94 83 ALA A O 1
ATOM 621 N N . GLU A 1 84 ? -29.904 -7.686 14.260 1.00 77.75 84 GLU A N 1
ATOM 622 C CA . GLU A 1 84 ? -28.983 -8.827 14.116 1.00 77.75 84 GLU A CA 1
ATOM 623 C C . GLU A 1 84 ? -27.680 -8.469 13.377 1.00 77.75 84 GLU A C 1
ATOM 625 O O . GLU A 1 84 ? -26.612 -9.019 13.657 1.00 77.75 84 GLU A O 1
ATOM 630 N N . GLN A 1 85 ? -27.754 -7.533 12.428 1.00 82.75 85 GLN A N 1
ATOM 631 C CA . GLN A 1 85 ? -26.623 -7.091 11.613 1.00 82.75 85 GLN A CA 1
ATOM 632 C C . GLN A 1 85 ? -26.278 -5.647 11.957 1.00 82.75 85 GLN A C 1
ATOM 634 O O . GLN A 1 85 ? -26.984 -4.735 11.541 1.00 82.75 85 GLN A O 1
ATOM 639 N N . CYS A 1 86 ? -25.191 -5.453 12.705 1.00 86.25 86 CYS A N 1
ATOM 640 C CA . CYS A 1 86 ? -24.720 -4.143 13.144 1.00 86.25 86 CYS A CA 1
ATOM 641 C C . CYS A 1 86 ? -23.310 -3.856 12.632 1.00 86.25 86 CYS A C 1
ATOM 643 O O . CYS A 1 86 ? -22.399 -4.676 12.794 1.00 86.25 86 CYS A O 1
ATOM 645 N N . VAL A 1 87 ? -23.117 -2.657 12.092 1.00 88.25 87 VAL A N 1
ATOM 646 C CA . VAL A 1 87 ? -21.832 -2.148 11.605 1.00 88.25 87 VAL A CA 1
ATOM 647 C C . VAL A 1 87 ? -21.476 -0.840 12.294 1.00 88.25 87 VAL A C 1
ATOM 649 O O . VAL A 1 87 ? -22.344 -0.063 12.669 1.00 88.25 87 VAL A O 1
ATOM 652 N N . VAL A 1 88 ? -20.183 -0.587 12.484 1.00 89.12 88 VAL A N 1
ATOM 653 C CA . VAL A 1 88 ? -19.701 0.660 13.099 1.00 89.12 88 VAL A CA 1
ATOM 654 C C . VAL A 1 88 ? -19.546 1.705 12.009 1.00 89.12 88 VAL A C 1
ATOM 656 O O . VAL A 1 88 ? -18.768 1.494 11.081 1.00 89.12 88 VAL A O 1
ATOM 659 N N . ILE A 1 89 ? -20.250 2.823 12.158 1.00 88.56 89 ILE A N 1
ATOM 660 C CA . ILE A 1 89 ? -20.281 3.915 11.178 1.00 88.56 89 ILE A CA 1
ATOM 661 C C . ILE A 1 89 ? -19.519 5.161 11.645 1.00 88.56 89 ILE A C 1
ATOM 663 O O . ILE A 1 89 ? -19.219 6.043 10.846 1.00 88.56 89 ILE A O 1
ATOM 667 N N . ALA A 1 90 ? -19.169 5.243 12.932 1.00 88.75 90 ALA A N 1
ATOM 668 C CA . ALA A 1 90 ? -18.334 6.317 13.460 1.00 88.75 90 ALA A CA 1
ATOM 669 C C . ALA A 1 90 ? -17.489 5.865 14.656 1.00 88.75 90 ALA A C 1
ATOM 671 O O . ALA A 1 90 ? -17.891 4.989 15.431 1.00 88.75 90 ALA A O 1
ATOM 672 N N . LYS A 1 91 ? -16.307 6.471 14.788 1.00 90.62 91 LYS A N 1
ATOM 673 C CA . LYS A 1 91 ? -15.330 6.255 15.861 1.00 90.62 91 LYS A CA 1
ATOM 674 C C . LYS A 1 91 ? -14.713 7.598 16.231 1.00 90.62 91 LYS A C 1
ATOM 676 O O . LYS A 1 91 ? -14.042 8.194 15.397 1.00 90.62 91 LYS A O 1
ATOM 681 N N . ASN A 1 92 ? -14.900 8.062 17.463 1.00 88.19 92 ASN A N 1
ATOM 682 C CA . ASN A 1 92 ? -14.520 9.419 17.869 1.00 88.19 92 ASN A CA 1
ATOM 683 C C . ASN A 1 92 ? -15.007 10.453 16.835 1.00 88.19 92 ASN A C 1
ATOM 685 O O . ASN A 1 92 ? -16.215 10.546 16.608 1.00 88.19 92 ASN A O 1
ATOM 689 N N . ASP A 1 93 ? -14.076 11.178 16.215 1.00 83.31 93 ASP A N 1
ATOM 690 C CA . ASP A 1 93 ? -14.316 12.229 15.222 1.00 83.31 93 ASP A CA 1
ATOM 691 C C . ASP A 1 93 ? -14.270 11.709 13.766 1.00 83.31 93 ASP A C 1
ATOM 693 O O . ASP A 1 93 ? -14.397 12.478 12.816 1.00 83.31 93 ASP A O 1
ATOM 697 N N . GLU A 1 94 ? -14.090 10.399 13.561 1.00 81.38 94 GLU A N 1
ATOM 698 C CA . GLU A 1 94 ? -13.984 9.771 12.241 1.00 81.38 94 GLU A CA 1
ATOM 699 C C . GLU A 1 94 ? -15.302 9.086 11.841 1.00 81.38 94 GLU A C 1
ATOM 701 O O . GLU A 1 94 ? -15.837 8.249 12.578 1.00 81.38 94 GLU A O 1
ATOM 706 N N . ILE A 1 95 ? -15.827 9.412 10.651 1.00 81.00 95 ILE A N 1
ATOM 707 C CA . ILE A 1 95 ? -16.919 8.655 10.015 1.00 81.00 95 ILE A CA 1
ATOM 708 C C . ILE A 1 95 ? -16.296 7.492 9.250 1.00 81.00 95 ILE A C 1
ATOM 710 O O . ILE A 1 95 ? -15.591 7.693 8.262 1.00 81.00 95 ILE A O 1
ATOM 714 N N . VAL A 1 96 ? -16.615 6.271 9.663 1.00 79.31 96 VAL A N 1
ATOM 715 C CA . VAL A 1 96 ? -16.232 5.065 8.933 1.00 79.31 96 VAL A CA 1
ATOM 716 C C . VAL A 1 96 ? -17.332 4.793 7.916 1.00 79.31 96 VAL A C 1
ATOM 718 O O . VAL A 1 96 ? -18.469 4.528 8.296 1.00 79.31 96 VAL A O 1
ATOM 721 N N . ARG A 1 97 ? -17.018 4.876 6.620 1.00 68.81 97 ARG A N 1
ATOM 722 C CA . ARG A 1 97 ? -17.937 4.473 5.546 1.00 68.81 97 ARG A CA 1
ATOM 723 C C . ARG A 1 97 ? -17.674 3.003 5.206 1.00 68.81 97 ARG A C 1
ATOM 725 O O . ARG A 1 97 ? -16.721 2.745 4.477 1.00 68.81 97 ARG A O 1
ATOM 732 N N . PRO A 1 98 ? -18.433 2.036 5.749 1.00 60.91 98 PRO A N 1
ATOM 733 C CA . PRO A 1 98 ? -18.333 0.658 5.277 1.00 60.91 98 PRO A CA 1
ATOM 734 C C . PRO A 1 98 ? -18.735 0.592 3.794 1.00 60.91 98 PRO A C 1
ATOM 736 O O . PRO A 1 98 ? -19.755 1.172 3.425 1.00 60.91 98 PRO A O 1
ATOM 739 N N . GLU A 1 99 ? -17.937 -0.085 2.956 1.00 52.12 99 GLU A N 1
ATOM 740 C CA . GLU A 1 99 ? -18.211 -0.243 1.513 1.00 52.12 99 GLU A CA 1
ATOM 741 C C . GLU A 1 99 ? -19.562 -0.921 1.223 1.00 52.12 99 GLU A C 1
ATOM 743 O O . GLU A 1 99 ? -20.162 -0.648 0.188 1.00 52.12 99 GLU A O 1
ATOM 748 N N . ASP A 1 100 ? -20.067 -1.736 2.154 1.00 56.72 100 ASP A N 1
ATOM 749 C CA . ASP A 1 100 ? -21.429 -2.268 2.148 1.00 56.72 100 ASP A CA 1
ATOM 750 C C . ASP A 1 100 ? -21.897 -2.505 3.602 1.00 56.72 100 ASP A C 1
ATOM 752 O O . ASP A 1 100 ? -21.484 -3.479 4.240 1.00 56.72 100 ASP A O 1
ATOM 756 N N . PRO A 1 101 ? -22.678 -1.587 4.205 1.00 57.94 101 PRO A N 1
ATOM 757 C CA . PRO A 1 101 ? -23.082 -1.703 5.603 1.00 57.94 101 PRO A CA 1
ATOM 758 C C . PRO A 1 101 ? -24.020 -2.885 5.856 1.00 57.94 101 PRO A C 1
ATOM 760 O O . PRO A 1 101 ? -24.099 -3.348 6.995 1.00 57.94 101 PRO A O 1
ATOM 763 N N . PHE A 1 102 ? -24.721 -3.372 4.829 1.00 61.09 102 PHE A N 1
ATOM 764 C CA . PHE A 1 102 ? -25.700 -4.437 4.978 1.00 61.09 102 PHE A CA 1
ATOM 765 C C . PHE A 1 102 ? -25.748 -5.321 3.726 1.00 61.09 102 PHE A C 1
ATOM 767 O O . PHE A 1 102 ? -26.673 -5.163 2.928 1.00 61.09 102 PHE A O 1
ATOM 774 N N . PRO A 1 103 ? -24.812 -6.267 3.567 1.00 51.16 103 PRO A N 1
ATOM 775 C CA . PRO A 1 103 ? -24.858 -7.206 2.456 1.00 51.16 103 PRO A CA 1
ATOM 776 C C . PRO A 1 103 ? -26.113 -8.076 2.561 1.00 51.16 103 PRO A C 1
ATOM 778 O O . PRO A 1 103 ? -26.479 -8.551 3.646 1.00 51.16 103 PRO A O 1
ATOM 781 N N . ASP A 1 104 ? -26.793 -8.290 1.437 1.00 50.72 104 ASP A N 1
ATOM 782 C CA . ASP A 1 104 ? -27.966 -9.154 1.407 1.00 50.72 104 ASP A CA 1
ATOM 783 C C . ASP A 1 104 ? -27.573 -10.600 1.732 1.00 50.72 104 ASP A C 1
ATOM 785 O O . ASP A 1 104 ? -26.494 -11.086 1.390 1.00 50.72 104 ASP A O 1
ATOM 789 N N . ALA A 1 105 ? -28.454 -11.323 2.430 1.00 52.97 105 ALA A N 1
ATOM 790 C CA . ALA A 1 105 ? -28.162 -12.679 2.901 1.00 52.97 105 ALA A CA 1
ATOM 791 C C . ALA A 1 105 ? -27.821 -13.669 1.763 1.00 52.97 105 ALA A C 1
ATOM 793 O O . ALA A 1 105 ? -27.208 -14.706 2.025 1.00 52.97 105 ALA A O 1
ATOM 794 N N . SER A 1 106 ? -28.178 -13.342 0.515 1.00 47.81 106 SER A N 1
ATOM 795 C CA . SER A 1 106 ? -27.831 -14.090 -0.698 1.00 47.81 106 SER A CA 1
ATOM 796 C C . SER A 1 106 ? -26.363 -13.959 -1.126 1.00 47.81 106 SER A C 1
ATOM 798 O O . SER A 1 106 ? -25.870 -14.858 -1.802 1.00 47.81 106 SER A O 1
ATOM 800 N N . ASP A 1 107 ? -25.636 -12.927 -0.685 1.00 44.50 107 ASP A N 1
ATOM 801 C CA . ASP A 1 107 ? -24.219 -12.709 -1.040 1.00 44.50 107 ASP A CA 1
ATOM 802 C C . ASP A 1 107 ? -23.226 -13.501 -0.175 1.00 44.50 107 ASP A C 1
ATOM 804 O O . ASP A 1 107 ? -22.019 -13.502 -0.421 1.00 44.50 107 ASP A O 1
ATOM 808 N N . ARG A 1 108 ? -23.712 -14.283 0.800 1.00 48.62 108 ARG A N 1
ATOM 809 C CA . ARG A 1 108 ? -22.871 -15.225 1.567 1.00 48.62 108 ARG A CA 1
ATOM 810 C C . ARG A 1 108 ? -22.373 -16.418 0.743 1.00 48.62 108 ARG A C 1
ATOM 812 O O . ARG A 1 108 ? -21.619 -17.238 1.261 1.00 48.62 108 ARG A O 1
ATOM 819 N N . SER A 1 109 ? -22.774 -16.539 -0.522 1.00 48.94 109 SER A N 1
ATOM 820 C CA . SER A 1 109 ? -22.361 -17.627 -1.407 1.00 48.94 109 SER A CA 1
ATOM 821 C C . SER A 1 109 ? -21.616 -17.083 -2.626 1.00 48.94 109 SER A C 1
ATOM 823 O O . SER A 1 109 ? -22.197 -16.980 -3.698 1.00 48.94 109 SER A O 1
ATOM 825 N N . SER A 1 110 ? -20.345 -16.686 -2.452 1.00 41.94 110 SER A N 1
ATOM 826 C CA . SER A 1 110 ? -19.258 -16.815 -3.462 1.00 41.94 110 SER A CA 1
ATOM 827 C C . SER A 1 110 ? -18.031 -15.914 -3.244 1.00 41.94 110 SER A C 1
ATOM 829 O O . SER A 1 110 ? -17.056 -16.067 -3.977 1.00 41.94 110 SER A O 1
ATOM 831 N N . ALA A 1 111 ? -17.984 -15.040 -2.235 1.00 42.97 111 ALA A N 1
ATOM 832 C CA . ALA A 1 111 ? -16.747 -14.313 -1.936 1.00 42.97 111 ALA A CA 1
ATOM 833 C C . ALA A 1 111 ? -15.845 -15.136 -0.992 1.00 42.97 111 ALA A C 1
ATOM 835 O O . ALA A 1 111 ? -16.246 -15.414 0.141 1.00 42.97 111 ALA A O 1
ATOM 836 N N . PRO A 1 112 ? -14.624 -15.539 -1.394 1.00 39.47 112 PRO A N 1
ATOM 837 C CA . PRO A 1 112 ? -13.678 -16.102 -0.448 1.00 39.47 112 PRO A CA 1
ATOM 838 C C . PRO A 1 112 ? -13.266 -14.998 0.533 1.00 39.47 112 PRO A C 1
ATOM 840 O O . PRO A 1 112 ? -12.615 -14.022 0.162 1.00 39.47 112 PRO A O 1
ATOM 843 N N . GLU A 1 113 ? -13.615 -15.183 1.803 1.00 39.84 113 GLU A N 1
ATOM 844 C CA . GLU A 1 113 ? -13.276 -14.351 2.968 1.00 39.84 113 GLU A CA 1
ATOM 845 C C . GLU A 1 113 ? -11.754 -14.356 3.294 1.00 39.84 113 GLU A C 1
ATOM 847 O O . GLU A 1 113 ? -11.329 -14.303 4.446 1.00 39.84 113 GLU A O 1
ATOM 852 N N . SER A 1 114 ? -10.889 -14.466 2.278 1.00 39.62 114 SER A N 1
ATOM 853 C CA . SER A 1 114 ? -9.450 -14.731 2.420 1.00 39.62 114 SER A CA 1
ATOM 854 C C . SER A 1 114 ? -8.538 -14.010 1.417 1.00 39.62 114 SER A C 1
ATOM 856 O O . SER A 1 114 ? -7.331 -14.253 1.413 1.00 39.62 114 SER A O 1
ATOM 858 N N . ALA A 1 115 ? -9.046 -13.076 0.613 1.00 44.44 115 ALA A N 1
ATOM 859 C CA . ALA A 1 115 ? -8.209 -12.208 -0.217 1.00 44.44 115 ALA A CA 1
ATOM 860 C C . ALA A 1 115 ? -7.928 -10.887 0.525 1.00 44.44 115 ALA A C 1
ATOM 862 O O . ALA A 1 115 ? -8.459 -9.844 0.180 1.00 44.44 115 ALA A O 1
ATOM 863 N N . THR A 1 116 ? -7.186 -10.821 1.631 1.00 53.47 116 THR A N 1
ATOM 864 C CA . THR A 1 116 ? -5.725 -10.610 1.581 1.00 53.47 116 THR A CA 1
ATOM 865 C C . THR A 1 116 ? -5.182 -10.404 3.007 1.00 53.47 116 THR A C 1
ATOM 867 O O . THR A 1 116 ? -4.524 -9.413 3.316 1.00 53.47 116 THR A O 1
ATOM 870 N N . LYS A 1 117 ? -5.428 -11.332 3.939 1.00 60.91 117 LYS A N 1
ATOM 871 C CA . LYS A 1 117 ? -4.701 -11.305 5.223 1.00 60.91 117 LYS A CA 1
ATOM 872 C C . LYS A 1 117 ? -3.422 -12.123 5.088 1.00 60.91 117 LYS A C 1
ATOM 874 O O . LYS A 1 117 ? -3.358 -13.277 5.501 1.00 60.91 117 LYS A O 1
ATOM 879 N N . TRP A 1 118 ? -2.401 -11.531 4.468 1.00 69.31 118 TRP A N 1
ATOM 880 C CA . TRP A 1 118 ? -1.090 -12.163 4.330 1.00 69.31 118 TRP A CA 1
ATOM 881 C C . TRP A 1 118 ? -0.555 -12.560 5.709 1.00 69.31 118 TRP A C 1
ATOM 883 O O . TRP A 1 118 ? -0.365 -11.717 6.597 1.00 69.31 118 TRP A O 1
ATOM 893 N N . SER A 1 119 ? -0.322 -13.860 5.911 1.00 81.94 119 SER A N 1
ATOM 894 C CA . SER A 1 119 ? 0.286 -14.333 7.153 1.00 81.94 119 SER A CA 1
ATOM 895 C C . SER A 1 119 ? 1.669 -13.688 7.310 1.00 81.94 119 SER A C 1
ATOM 897 O O . SER A 1 119 ? 2.373 -13.471 6.321 1.00 81.94 119 SER A O 1
ATOM 899 N N . GLY A 1 120 ? 2.089 -13.383 8.543 1.00 80.94 120 GLY A N 1
ATOM 900 C CA . GLY A 1 120 ? 3.402 -12.759 8.775 1.00 80.94 120 GLY A CA 1
ATOM 901 C C . GLY A 1 120 ? 4.559 -13.597 8.212 1.00 80.94 120 GLY A C 1
ATOM 902 O O . GLY A 1 120 ? 5.526 -13.047 7.697 1.00 80.94 120 GLY A O 1
ATOM 903 N N . ARG A 1 121 ? 4.412 -14.930 8.225 1.00 85.19 121 ARG A N 1
ATOM 904 C CA . ARG A 1 121 ? 5.370 -15.871 7.629 1.00 85.19 121 ARG A CA 1
ATOM 905 C C . ARG A 1 121 ? 5.403 -15.764 6.105 1.00 85.19 121 ARG A C 1
ATOM 907 O O . ARG A 1 121 ? 6.482 -15.732 5.530 1.00 85.19 121 ARG A O 1
ATOM 914 N N . THR A 1 122 ? 4.242 -15.665 5.460 1.00 83.56 122 THR A N 1
ATOM 915 C CA . THR A 1 122 ? 4.144 -15.507 4.000 1.00 83.56 122 THR A CA 1
ATOM 916 C C . THR A 1 122 ? 4.743 -14.178 3.548 1.00 83.56 122 THR A C 1
ATOM 918 O O . THR A 1 122 ? 5.502 -14.157 2.586 1.00 83.56 122 THR A O 1
ATOM 921 N N . ALA A 1 123 ? 4.461 -13.087 4.268 1.00 86.81 123 ALA A N 1
ATOM 922 C CA . ALA A 1 123 ? 5.038 -11.777 3.975 1.00 86.81 123 ALA A CA 1
ATOM 923 C C . ALA A 1 123 ? 6.569 -11.785 4.109 1.00 86.81 123 ALA A C 1
ATOM 925 O O . ALA A 1 123 ? 7.261 -11.275 3.235 1.00 86.81 123 ALA A O 1
ATOM 926 N N . LEU A 1 124 ? 7.099 -12.422 5.161 1.00 88.50 124 LEU A N 1
ATOM 927 C CA . LEU A 1 124 ? 8.542 -12.566 5.351 1.00 88.50 124 LEU A CA 1
ATOM 928 C C . LEU A 1 124 ? 9.188 -13.403 4.238 1.00 88.50 124 LEU A C 1
ATOM 930 O O . LEU A 1 124 ? 10.207 -12.998 3.689 1.00 88.50 124 LEU A O 1
ATOM 934 N N . LEU A 1 125 ? 8.598 -14.549 3.884 1.00 91.31 125 LEU A N 1
ATOM 935 C CA . LEU A 1 125 ? 9.116 -15.405 2.813 1.00 91.31 125 LEU A CA 1
ATOM 936 C C . LEU A 1 125 ? 9.132 -14.676 1.469 1.00 91.31 125 LEU A C 1
ATOM 938 O O . LEU A 1 125 ? 10.143 -14.712 0.775 1.00 91.31 125 LEU A O 1
ATOM 942 N N . LEU A 1 126 ? 8.050 -13.976 1.122 1.00 89.94 126 LEU A N 1
ATOM 943 C CA . LEU A 1 126 ? 7.985 -13.199 -0.114 1.00 89.94 126 LEU A CA 1
ATOM 944 C C . LEU A 1 126 ? 8.987 -12.044 -0.113 1.00 89.94 126 LEU A C 1
ATOM 946 O O . LEU A 1 126 ? 9.656 -11.850 -1.121 1.00 89.94 126 LEU A O 1
ATOM 950 N N . ALA A 1 127 ? 9.180 -11.349 1.009 1.00 91.31 127 ALA A N 1
ATOM 951 C CA . ALA A 1 127 ? 10.207 -10.315 1.126 1.00 91.31 127 ALA A CA 1
ATOM 952 C C . ALA A 1 127 ? 11.625 -10.875 0.909 1.00 91.31 127 ALA A C 1
ATOM 954 O O . ALA A 1 127 ? 12.417 -10.287 0.174 1.00 91.31 127 ALA A O 1
ATOM 955 N N . MET A 1 128 ? 11.934 -12.038 1.494 1.00 93.31 128 MET A N 1
ATOM 956 C CA . MET A 1 128 ? 13.221 -12.723 1.306 1.00 93.31 128 MET A CA 1
ATOM 957 C C . MET A 1 128 ? 13.428 -13.164 -0.147 1.00 93.31 128 MET A C 1
ATOM 959 O O . MET A 1 128 ? 14.511 -12.973 -0.700 1.00 93.31 128 MET A O 1
ATOM 963 N N . VAL A 1 129 ? 12.386 -13.710 -0.785 1.00 94.75 129 VAL A N 1
ATOM 964 C CA . VAL A 1 129 ? 12.406 -14.058 -2.215 1.00 94.75 129 VAL A CA 1
ATOM 965 C C . VAL A 1 129 ? 12.616 -12.808 -3.064 1.00 94.75 129 VAL A C 1
ATOM 967 O O . VAL A 1 129 ? 13.476 -12.812 -3.938 1.00 94.75 129 VAL A O 1
ATOM 970 N N . GLY A 1 130 ? 11.900 -11.723 -2.769 1.00 92.75 130 GLY A N 1
ATOM 971 C CA . GLY A 1 130 ? 12.071 -10.435 -3.432 1.00 92.75 130 GLY A CA 1
ATOM 972 C C . GLY A 1 130 ? 13.515 -9.953 -3.348 1.00 92.75 130 GLY A C 1
ATOM 973 O O . GLY A 1 130 ? 14.105 -9.628 -4.374 1.00 92.75 130 GLY A O 1
ATOM 974 N N . LEU A 1 131 ? 14.116 -9.955 -2.156 1.00 95.00 131 LEU A N 1
ATOM 975 C CA . LEU A 1 131 ? 15.518 -9.566 -1.966 1.00 95.00 131 LEU A CA 1
ATOM 976 C C . LEU A 1 131 ? 16.484 -10.441 -2.774 1.00 95.00 131 LEU A C 1
ATOM 978 O O . LEU A 1 131 ? 17.407 -9.914 -3.394 1.00 95.00 131 LEU A O 1
ATOM 982 N N . ALA A 1 132 ? 16.267 -11.758 -2.807 1.00 93.88 132 ALA A N 1
ATOM 983 C CA . ALA A 1 132 ? 17.081 -12.670 -3.608 1.00 93.88 132 ALA A CA 1
ATOM 984 C C . ALA A 1 132 ? 16.943 -12.389 -5.115 1.00 93.88 132 ALA A C 1
ATOM 986 O O . ALA A 1 132 ? 17.949 -12.351 -5.824 1.00 93.88 132 ALA A O 1
ATOM 987 N N . VAL A 1 133 ? 15.719 -12.131 -5.592 1.00 93.19 133 VAL A N 1
ATOM 988 C CA . VAL A 1 133 ? 15.444 -11.736 -6.983 1.00 93.19 133 VAL A CA 1
ATOM 989 C C . VAL A 1 133 ? 16.097 -10.399 -7.311 1.00 93.19 133 VAL A C 1
ATOM 991 O O . VAL A 1 133 ? 16.694 -10.271 -8.374 1.00 93.19 133 VAL A O 1
ATOM 994 N N . LEU A 1 134 ? 16.039 -9.422 -6.406 1.00 94.69 134 LEU A N 1
ATOM 995 C CA . LEU A 1 134 ? 16.668 -8.121 -6.603 1.00 94.69 134 LEU A CA 1
ATOM 996 C C . LEU A 1 134 ? 18.187 -8.259 -6.708 1.00 94.69 134 LEU A C 1
ATOM 998 O O . LEU A 1 134 ? 18.775 -7.759 -7.664 1.00 94.69 134 LEU A O 1
ATOM 1002 N N . MET A 1 135 ? 18.826 -8.975 -5.778 1.00 93.81 135 MET A N 1
ATOM 1003 C CA . MET A 1 135 ? 20.277 -9.181 -5.810 1.00 93.81 135 MET A CA 1
ATOM 1004 C C . MET A 1 135 ? 20.713 -9.974 -7.046 1.00 93.81 135 MET A C 1
ATOM 1006 O O . MET A 1 135 ? 21.574 -9.514 -7.794 1.00 93.81 135 MET A O 1
ATOM 1010 N N . GLY A 1 136 ? 20.092 -11.127 -7.309 1.00 92.62 136 GLY A N 1
ATOM 1011 C CA . GLY A 1 136 ? 20.422 -11.954 -8.473 1.00 92.62 136 GLY A CA 1
ATOM 1012 C C . GLY A 1 136 ? 20.129 -11.244 -9.794 1.00 92.62 136 GLY A C 1
ATOM 1013 O O . GLY A 1 136 ? 20.958 -11.244 -10.701 1.00 92.62 136 GLY A O 1
ATOM 1014 N N . GLY A 1 137 ? 18.983 -10.570 -9.883 1.00 91.56 137 GLY A N 1
ATOM 1015 C CA . GLY A 1 137 ? 18.577 -9.790 -11.045 1.00 91.56 137 GLY A CA 1
ATOM 1016 C C . GLY A 1 137 ? 19.498 -8.604 -11.315 1.00 91.56 137 GLY A C 1
ATOM 1017 O O . GLY A 1 137 ? 19.792 -8.333 -12.472 1.00 91.56 137 GLY 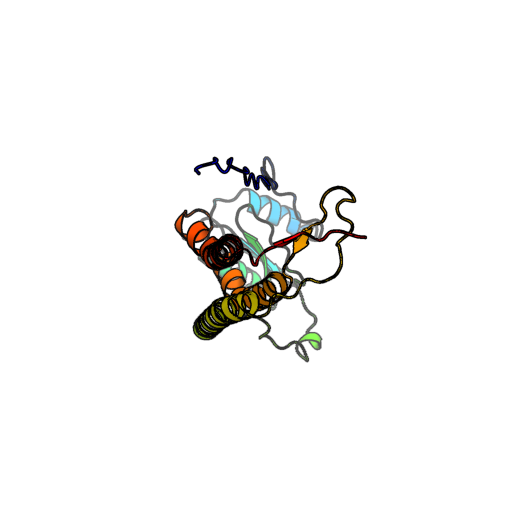A O 1
ATOM 1018 N N . THR A 1 138 ? 20.022 -7.950 -10.275 1.00 91.50 138 THR A N 1
ATOM 1019 C CA . THR A 1 138 ? 21.010 -6.866 -10.423 1.00 91.50 138 THR A CA 1
ATOM 1020 C C . THR A 1 138 ? 22.323 -7.386 -11.012 1.00 91.50 138 THR A C 1
ATOM 1022 O O . THR A 1 138 ? 22.856 -6.779 -11.936 1.00 91.50 138 THR A O 1
ATOM 1025 N N . VAL A 1 139 ? 22.814 -8.543 -10.551 1.00 92.56 139 VAL A N 1
ATOM 1026 C CA . VAL A 1 139 ? 24.024 -9.183 -11.108 1.00 92.56 139 VAL A CA 1
ATOM 1027 C C . VAL A 1 139 ? 23.809 -9.610 -12.564 1.00 92.56 139 VAL A C 1
ATOM 1029 O O . VAL A 1 139 ? 24.688 -9.445 -13.410 1.00 92.56 139 VAL A O 1
ATOM 1032 N N . VAL A 1 140 ? 22.627 -10.138 -12.892 1.00 92.00 140 VAL A N 1
ATOM 1033 C CA . VAL A 1 140 ? 22.274 -10.468 -14.281 1.00 92.00 140 VAL A CA 1
ATOM 1034 C C . VAL A 1 140 ? 22.182 -9.202 -15.136 1.00 92.00 140 VAL A C 1
ATOM 1036 O O . VAL A 1 140 ? 22.712 -9.198 -16.242 1.00 92.00 140 VAL A O 1
ATOM 1039 N N . ALA A 1 141 ? 21.573 -8.129 -14.626 1.00 90.25 141 ALA A N 1
ATOM 1040 C CA . ALA A 1 141 ? 21.436 -6.846 -15.315 1.00 90.25 141 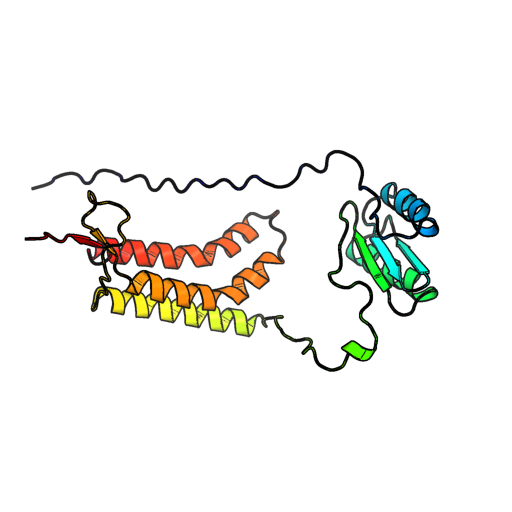ALA A CA 1
ATOM 1041 C C . ALA A 1 141 ? 22.785 -6.166 -15.581 1.00 90.25 141 ALA A C 1
ATOM 1043 O O . ALA A 1 141 ? 22.921 -5.467 -16.583 1.00 90.25 141 ALA A O 1
ATOM 1044 N N . GLU A 1 142 ? 23.770 -6.373 -14.707 1.00 91.44 142 GLU A N 1
ATOM 1045 C CA . GLU A 1 142 ? 25.150 -5.939 -14.925 1.00 91.44 142 GLU A CA 1
ATOM 1046 C C . GLU A 1 142 ? 25.807 -6.710 -16.075 1.00 91.44 142 GLU A C 1
ATOM 1048 O O . GLU A 1 142 ? 26.472 -6.119 -16.922 1.00 91.44 142 GLU A O 1
ATOM 1053 N N . ARG A 1 143 ? 25.628 -8.036 -16.111 1.00 91.06 143 ARG A N 1
ATOM 1054 C CA . ARG A 1 143 ? 26.297 -8.907 -17.089 1.00 91.06 143 ARG A CA 1
ATOM 1055 C C . ARG A 1 143 ? 25.624 -8.910 -18.463 1.00 91.06 143 ARG A C 1
ATOM 1057 O O . ARG A 1 143 ? 26.295 -9.122 -19.470 1.00 91.06 143 ARG A O 1
ATOM 1064 N N . TYR A 1 144 ? 24.312 -8.707 -18.490 1.00 89.62 144 TYR A N 1
ATOM 1065 C CA . TYR A 1 144 ? 23.466 -8.740 -19.680 1.00 89.62 144 TYR A CA 1
ATOM 1066 C C . TYR A 1 144 ? 22.511 -7.536 -19.668 1.00 89.62 144 TYR A C 1
ATOM 1068 O O . TYR A 1 144 ? 21.314 -7.696 -19.406 1.00 89.62 144 TYR A O 1
ATOM 1076 N N . PRO A 1 145 ? 23.020 -6.315 -19.909 1.00 87.00 145 PRO A N 1
ATOM 1077 C CA . PRO A 1 145 ? 22.193 -5.120 -19.879 1.00 87.00 145 PRO A CA 1
ATOM 1078 C C . PRO A 1 145 ? 21.171 -5.125 -21.022 1.00 87.00 145 PRO A C 1
ATOM 1080 O O . PRO A 1 145 ? 21.482 -5.438 -22.173 1.00 87.00 145 PRO A O 1
ATOM 1083 N N . LEU A 1 146 ? 19.931 -4.753 -20.701 1.00 86.12 146 LEU A N 1
ATOM 1084 C CA . LEU A 1 146 ? 18.825 -4.678 -21.656 1.00 86.12 1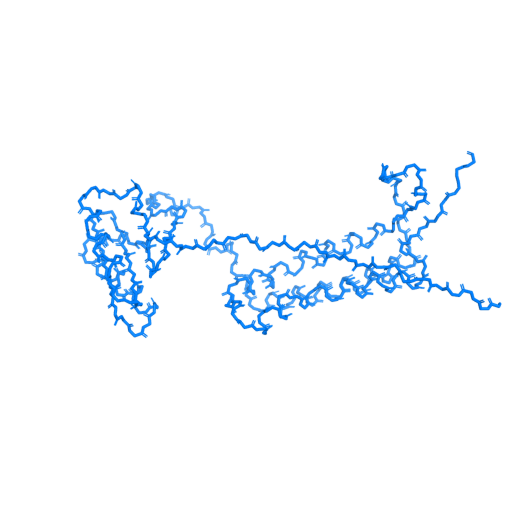46 LEU A CA 1
ATOM 1085 C C . LEU A 1 146 ? 18.504 -3.218 -21.967 1.00 86.12 146 LEU A C 1
ATOM 1087 O O . LEU A 1 146 ? 17.673 -2.593 -21.311 1.00 86.12 146 LEU A O 1
ATOM 1091 N N . TYR A 1 147 ? 19.150 -2.671 -22.992 1.00 83.56 147 TYR A N 1
ATOM 1092 C CA . TYR A 1 147 ? 18.879 -1.320 -23.479 1.00 83.56 147 TYR A CA 1
ATOM 1093 C C . TYR A 1 147 ? 17.746 -1.343 -24.514 1.00 83.56 147 TYR A C 1
ATOM 1095 O O . TYR A 1 147 ? 17.981 -1.566 -25.702 1.00 83.56 147 TYR A O 1
ATOM 1103 N N . LEU A 1 148 ? 16.504 -1.133 -24.068 1.00 71.31 148 LEU A N 1
ATOM 1104 C CA . LEU A 1 148 ? 15.355 -0.965 -24.967 1.00 71.31 148 LEU A CA 1
ATOM 1105 C C . LEU A 1 148 ? 15.285 0.472 -25.513 1.00 71.31 148 LEU A C 1
ATOM 1107 O O . LEU A 1 148 ? 16.007 1.359 -25.057 1.00 71.31 148 LEU A O 1
ATOM 1111 N N . PHE A 1 149 ? 14.447 0.657 -26.540 1.00 60.38 149 PHE A N 1
ATOM 1112 C CA . PHE A 1 149 ? 14.338 1.857 -27.375 1.00 60.38 149 PHE A CA 1
ATOM 1113 C C . PHE A 1 149 ? 14.373 3.179 -26.598 1.00 60.38 149 PHE A C 1
ATOM 1115 O O . PHE A 1 149 ? 13.895 3.271 -25.467 1.00 60.38 149 PHE A O 1
ATOM 1122 N N . SER A 1 150 ? 14.909 4.207 -27.270 1.00 57.53 150 SER A N 1
ATOM 1123 C CA . SER A 1 150 ? 14.840 5.608 -26.854 1.00 57.53 150 SER A CA 1
ATOM 1124 C C . SER A 1 150 ? 13.414 5.933 -26.412 1.00 57.53 150 SER A C 1
ATOM 1126 O O . SER A 1 150 ? 12.514 6.072 -27.240 1.00 57.53 150 SER A O 1
ATOM 1128 N N . THR A 1 151 ? 13.182 6.027 -25.104 1.00 50.47 151 THR A N 1
ATOM 1129 C CA . THR A 1 151 ? 12.026 6.763 -24.612 1.00 50.47 151 THR A CA 1
ATOM 1130 C C . THR A 1 151 ? 12.257 8.174 -25.104 1.00 50.47 151 THR A C 1
ATOM 1132 O O . THR A 1 151 ? 13.244 8.775 -24.685 1.00 50.47 151 THR A O 1
ATOM 1135 N N . GLY A 1 152 ? 11.420 8.677 -26.012 1.00 50.59 152 GLY A N 1
ATOM 1136 C CA . GLY A 1 152 ? 11.506 10.023 -26.594 1.00 50.59 152 GLY A CA 1
ATOM 1137 C C . GLY A 1 152 ? 11.328 11.161 -25.579 1.00 50.59 152 GLY A C 1
ATOM 1138 O O . GLY A 1 152 ? 10.686 12.157 -25.877 1.00 50.59 152 GLY A O 1
ATOM 1139 N N . LEU A 1 153 ? 11.861 11.009 -24.365 1.00 49.12 153 LEU A N 1
ATOM 1140 C CA . LEU A 1 153 ? 11.891 11.982 -23.290 1.00 49.12 153 LEU A CA 1
ATOM 1141 C C . LEU A 1 153 ? 12.781 13.185 -23.623 1.00 49.12 153 LEU A C 1
ATOM 1143 O O . LEU A 1 153 ? 12.674 14.187 -22.923 1.00 49.12 153 LEU A O 1
ATOM 1147 N N . SER A 1 154 ? 13.644 13.117 -24.648 1.00 44.00 154 SER A N 1
ATOM 1148 C CA . SER A 1 154 ? 14.401 14.274 -25.143 1.00 44.00 154 SER A CA 1
ATOM 1149 C C . SER A 1 154 ? 15.270 13.919 -26.367 1.00 44.00 154 SER A C 1
ATOM 1151 O O . SER A 1 154 ? 16.085 13.003 -26.302 1.00 44.00 154 SER A O 1
ATOM 1153 N N . ASP A 1 155 ? 15.171 14.702 -27.453 1.00 53.38 155 ASP A N 1
ATOM 1154 C CA . ASP A 1 155 ? 16.115 14.672 -28.595 1.00 53.38 155 ASP A CA 1
ATOM 1155 C C . ASP A 1 155 ? 17.550 15.084 -28.194 1.00 53.38 155 ASP A C 1
ATOM 1157 O O . ASP A 1 155 ? 18.520 14.864 -28.922 1.00 53.38 155 ASP A O 1
ATOM 1161 N N . THR A 1 156 ? 17.695 15.684 -27.010 1.00 50.78 156 THR A N 1
ATOM 1162 C CA . THR A 1 156 ? 18.948 16.182 -26.433 1.00 50.78 156 THR A CA 1
ATOM 1163 C C . THR A 1 156 ? 19.656 15.175 -25.513 1.00 50.78 156 THR A C 1
ATOM 1165 O O . THR A 1 156 ? 20.873 15.263 -25.351 1.00 50.78 156 THR A O 1
ATOM 1168 N N . LEU A 1 157 ? 18.956 14.185 -24.949 1.00 54.25 157 LEU A N 1
ATOM 1169 C CA . LEU A 1 157 ? 19.503 13.163 -24.050 1.00 54.25 157 LEU A CA 1
ATOM 1170 C C . LEU A 1 157 ? 19.517 11.803 -24.751 1.00 54.25 157 LEU A C 1
ATOM 1172 O O . LEU A 1 157 ? 18.616 10.982 -24.603 1.00 54.25 157 LEU A O 1
ATOM 1176 N N . ARG A 1 158 ? 20.599 11.551 -25.496 1.00 64.62 158 ARG A N 1
ATOM 1177 C CA . ARG A 1 158 ? 20.896 10.273 -26.172 1.00 64.62 158 ARG A CA 1
ATOM 1178 C C . ARG A 1 158 ? 21.316 9.181 -25.180 1.00 64.62 158 ARG A C 1
ATOM 1180 O O . ARG A 1 158 ? 22.433 8.670 -25.244 1.00 64.62 158 ARG A O 1
ATOM 1187 N N . ILE A 1 159 ? 20.455 8.876 -24.215 1.00 69.25 159 ILE A N 1
ATOM 1188 C CA . ILE A 1 159 ? 20.731 7.937 -23.126 1.00 69.25 159 ILE A CA 1
ATOM 1189 C C . ILE A 1 159 ? 19.715 6.794 -23.178 1.00 69.25 159 ILE A C 1
ATOM 1191 O O . ILE A 1 159 ? 18.510 7.038 -23.194 1.00 69.25 159 ILE A O 1
ATOM 1195 N N . ARG A 1 160 ? 20.185 5.542 -23.185 1.00 75.62 160 ARG A N 1
ATOM 1196 C CA . ARG A 1 160 ? 19.342 4.346 -23.005 1.00 75.62 160 ARG A CA 1
ATOM 1197 C C . ARG A 1 160 ? 19.468 3.855 -21.575 1.00 75.62 160 ARG A C 1
ATOM 1199 O O . ARG A 1 160 ? 20.579 3.695 -21.083 1.00 75.62 160 ARG A O 1
ATOM 1206 N N . LEU A 1 161 ? 18.339 3.607 -20.919 1.00 82.00 161 LEU A N 1
ATOM 1207 C CA . LEU A 1 161 ? 18.302 2.996 -19.593 1.00 82.00 161 LEU A CA 1
ATOM 1208 C C . LEU A 1 161 ? 18.407 1.473 -19.716 1.00 82.00 161 LEU A C 1
ATOM 1210 O O . LEU A 1 161 ? 17.851 0.885 -20.643 1.00 82.00 161 LEU A O 1
ATOM 1214 N N . ASN A 1 162 ? 19.081 0.825 -18.771 1.00 87.56 162 ASN A N 1
ATOM 1215 C CA 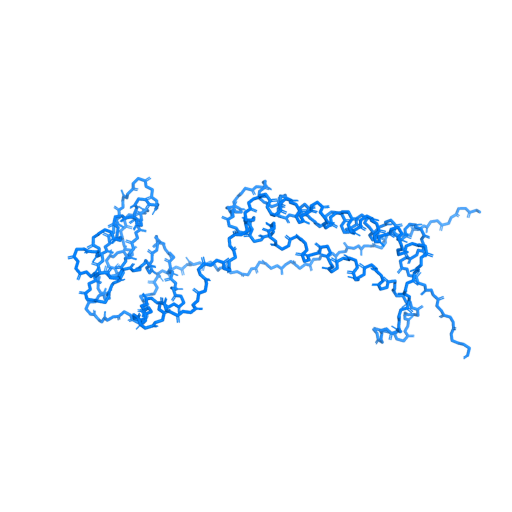. ASN A 1 162 ? 19.033 -0.625 -18.631 1.00 87.56 162 ASN A CA 1
ATOM 1216 C C . ASN A 1 162 ? 17.683 -1.052 -18.028 1.00 87.56 162 ASN A C 1
ATOM 1218 O O . ASN A 1 162 ? 17.451 -0.958 -16.821 1.00 87.56 162 ASN A O 1
ATOM 1222 N N . TYR A 1 163 ? 16.775 -1.534 -18.873 1.00 85.19 163 TYR A N 1
ATOM 1223 C CA . TYR A 1 163 ? 15.420 -1.930 -18.485 1.00 85.19 163 TYR A CA 1
ATOM 1224 C C . TYR A 1 163 ? 15.373 -3.196 -17.634 1.00 85.19 163 TYR A C 1
ATOM 1226 O O . TYR A 1 163 ? 14.359 -3.439 -16.976 1.00 85.19 163 TYR A O 1
ATOM 1234 N N . ALA A 1 164 ? 16.460 -3.974 -17.577 1.00 86.81 164 ALA A N 1
ATOM 1235 C CA . ALA A 1 164 ? 16.551 -5.091 -16.644 1.00 86.81 164 ALA A CA 1
ATOM 1236 C C . ALA A 1 164 ? 16.354 -4.608 -15.194 1.00 86.81 164 ALA A C 1
ATOM 1238 O O . ALA A 1 164 ? 15.685 -5.277 -14.413 1.00 86.81 164 ALA A O 1
ATOM 1239 N N . VAL A 1 165 ? 16.825 -3.399 -14.864 1.00 85.81 165 VAL A N 1
ATOM 1240 C CA . VAL A 1 165 ? 16.643 -2.775 -13.541 1.00 85.81 165 VAL A CA 1
ATOM 1241 C C . VAL A 1 165 ? 15.177 -2.509 -13.232 1.00 85.81 165 VAL A C 1
ATOM 1243 O O . VAL A 1 165 ? 14.721 -2.765 -12.120 1.00 85.81 165 VAL A O 1
ATOM 1246 N N . VAL A 1 166 ? 14.423 -2.030 -14.222 1.00 86.81 166 VAL A N 1
ATOM 1247 C CA . VAL A 1 166 ? 12.992 -1.741 -14.074 1.00 86.81 166 VAL A CA 1
ATOM 1248 C C . VAL A 1 166 ? 12.216 -3.035 -13.850 1.00 86.81 166 VAL A C 1
ATOM 1250 O O . VAL A 1 166 ? 11.392 -3.108 -12.941 1.00 86.81 166 VAL A O 1
ATOM 1253 N N . LEU A 1 167 ? 12.514 -4.076 -14.631 1.00 88.50 167 LEU A N 1
ATOM 1254 C CA . LEU A 1 167 ? 11.845 -5.371 -14.518 1.00 88.50 167 LEU A CA 1
ATOM 1255 C C . LEU A 1 167 ? 12.148 -6.053 -13.178 1.00 88.50 167 LEU A C 1
ATOM 1257 O O . LEU A 1 167 ? 11.231 -6.502 -12.492 1.00 88.50 167 LEU A O 1
ATOM 1261 N N . VAL A 1 168 ? 13.417 -6.081 -12.770 1.00 89.88 168 VAL A N 1
ATOM 1262 C CA . VAL A 1 168 ? 13.837 -6.654 -11.483 1.00 89.88 168 VAL A CA 1
ATOM 1263 C C . VAL A 1 168 ? 13.238 -5.862 -10.315 1.00 89.88 168 VAL A C 1
ATOM 1265 O O . VAL A 1 168 ? 12.709 -6.461 -9.376 1.00 89.88 168 VAL A O 1
ATOM 1268 N N . GLY A 1 169 ? 13.244 -4.527 -10.390 1.00 89.62 169 GLY A N 1
ATOM 1269 C CA . GLY A 1 169 ? 12.620 -3.655 -9.394 1.00 89.62 169 GLY A CA 1
ATOM 1270 C C . GLY A 1 169 ? 11.106 -3.858 -9.285 1.00 89.62 169 GLY A C 1
ATOM 1271 O O . GLY A 1 169 ? 10.569 -3.878 -8.179 1.00 89.62 169 GLY A O 1
ATOM 1272 N N . PHE A 1 170 ? 10.420 -4.081 -10.409 1.00 90.62 170 PHE A N 1
ATOM 1273 C CA . PHE A 1 170 ? 8.987 -4.369 -10.429 1.00 90.62 170 PHE A CA 1
ATOM 1274 C C . PHE A 1 170 ? 8.655 -5.708 -9.758 1.00 90.62 170 PHE A C 1
ATOM 1276 O O . PHE A 1 170 ? 7.769 -5.763 -8.905 1.00 90.62 170 PHE A O 1
ATOM 1283 N N . VAL A 1 171 ? 9.395 -6.778 -10.072 1.00 91.50 171 VAL A N 1
ATOM 1284 C CA . VAL A 1 171 ? 9.199 -8.085 -9.416 1.00 91.50 171 VAL A CA 1
ATOM 1285 C C . VAL A 1 171 ? 9.473 -7.983 -7.913 1.00 91.50 171 VAL A C 1
ATOM 1287 O O . VAL A 1 171 ? 8.681 -8.473 -7.108 1.00 91.50 171 VAL A O 1
ATOM 1290 N N . TYR A 1 172 ? 10.540 -7.283 -7.522 1.00 93.38 172 TYR A N 1
ATOM 1291 C CA . TYR A 1 172 ? 10.836 -7.005 -6.117 1.00 93.38 172 TYR A CA 1
ATOM 1292 C C . TYR A 1 172 ? 9.691 -6.261 -5.413 1.00 93.38 172 TYR A C 1
ATOM 1294 O O . TYR A 1 172 ? 9.287 -6.642 -4.313 1.00 93.38 172 TYR A O 1
ATOM 1302 N N . PHE A 1 173 ? 9.132 -5.231 -6.052 1.00 91.81 173 PHE A N 1
ATOM 1303 C CA . PHE A 1 173 ? 8.006 -4.474 -5.512 1.00 91.81 173 PHE A CA 1
ATOM 1304 C C . PHE A 1 173 ? 6.776 -5.363 -5.280 1.00 91.81 173 PHE A C 1
ATOM 1306 O O . PHE A 1 173 ? 6.177 -5.308 -4.204 1.00 91.81 173 PHE A O 1
ATOM 1313 N N . LEU A 1 174 ? 6.443 -6.243 -6.231 1.00 90.81 174 LEU A N 1
ATOM 1314 C CA . LEU A 1 174 ? 5.351 -7.210 -6.070 1.00 90.81 174 LEU A CA 1
ATOM 1315 C C . LEU A 1 174 ? 5.592 -8.164 -4.893 1.00 90.81 174 LEU A C 1
ATOM 1317 O O . LEU A 1 174 ? 4.673 -8.435 -4.121 1.00 90.81 174 LEU A O 1
ATOM 1321 N N . CYS A 1 175 ? 6.829 -8.626 -4.704 1.00 90.69 175 CYS A N 1
ATOM 1322 C CA . CYS A 1 175 ? 7.203 -9.441 -3.548 1.00 90.69 175 CYS A CA 1
ATOM 1323 C C . CYS A 1 175 ? 7.071 -8.688 -2.212 1.00 90.69 175 CYS A C 1
ATOM 1325 O O . CYS A 1 175 ? 6.798 -9.310 -1.184 1.00 90.69 175 CYS A O 1
ATOM 1327 N N . MET A 1 176 ? 7.232 -7.361 -2.216 1.00 90.25 176 MET A N 1
ATOM 1328 C CA . MET A 1 176 ? 7.123 -6.510 -1.027 1.00 90.25 176 MET A CA 1
ATOM 1329 C C . MET A 1 176 ? 5.697 -6.022 -0.723 1.00 90.25 176 MET A C 1
ATOM 1331 O O . MET A 1 176 ? 5.450 -5.547 0.387 1.00 90.25 176 MET A O 1
ATOM 1335 N N . MET A 1 177 ? 4.730 -6.192 -1.634 1.00 88.44 177 MET A N 1
ATOM 1336 C CA . MET A 1 177 ? 3.323 -5.803 -1.420 1.00 88.44 177 MET A CA 1
ATOM 1337 C C . MET A 1 177 ? 2.721 -6.287 -0.085 1.00 88.44 177 MET A C 1
ATOM 1339 O O . MET A 1 177 ? 2.100 -5.480 0.613 1.00 88.44 177 MET A O 1
ATOM 1343 N N . PRO A 1 178 ? 2.919 -7.550 0.348 1.00 87.75 178 PRO A N 1
ATOM 1344 C CA . PRO A 1 178 ? 2.415 -8.022 1.639 1.00 87.75 178 PRO A CA 1
ATOM 1345 C C . PRO A 1 178 ? 3.003 -7.272 2.840 1.00 87.75 178 PRO A C 1
ATOM 1347 O O . PRO A 1 178 ? 2.323 -7.089 3.850 1.00 87.75 178 PRO A O 1
ATOM 1350 N N . VAL A 1 179 ? 4.265 -6.843 2.742 1.00 86.19 179 VAL A N 1
ATOM 1351 C CA . VAL A 1 179 ? 4.941 -6.070 3.791 1.00 86.19 179 VAL A CA 1
ATOM 1352 C C . VAL A 1 179 ? 4.331 -4.676 3.867 1.00 86.19 179 VAL A C 1
ATOM 1354 O O . VAL A 1 179 ? 3.927 -4.264 4.952 1.00 86.19 179 VAL A O 1
ATOM 1357 N N . PHE A 1 180 ? 4.166 -3.994 2.730 1.00 85.75 180 PHE A N 1
ATOM 1358 C CA . PHE A 1 180 ? 3.518 -2.680 2.685 1.00 85.75 180 PHE A CA 1
ATOM 1359 C C . PHE A 1 180 ? 2.087 -2.726 3.218 1.00 85.75 180 PHE A C 1
ATOM 1361 O O . PHE A 1 180 ? 1.735 -1.921 4.073 1.00 85.75 180 PHE A O 1
ATOM 1368 N N . SER A 1 181 ? 1.291 -3.711 2.791 1.00 83.88 181 SER A N 1
ATOM 1369 C CA . SER A 1 181 ? -0.078 -3.912 3.281 1.00 83.88 181 SER A CA 1
ATOM 1370 C C . SER A 1 181 ? -0.131 -4.075 4.805 1.00 83.88 181 SER A C 1
ATOM 1372 O O . SER A 1 181 ? -1.029 -3.547 5.458 1.00 83.88 181 SER A O 1
ATOM 1374 N N . ARG A 1 182 ? 0.856 -4.761 5.392 1.00 81.69 182 ARG A N 1
ATOM 1375 C CA . ARG A 1 182 ? 0.930 -4.981 6.840 1.00 81.69 182 ARG A CA 1
ATOM 1376 C C . ARG A 1 182 ? 1.386 -3.739 7.604 1.00 81.69 182 ARG A C 1
ATOM 1378 O O . ARG A 1 182 ? 0.837 -3.457 8.664 1.00 81.69 182 ARG A O 1
ATOM 1385 N N . VAL A 1 183 ? 2.383 -3.020 7.092 1.00 81.62 183 VAL A N 1
ATOM 1386 C CA . VAL A 1 183 ? 2.907 -1.798 7.725 1.00 81.62 183 VAL A CA 1
ATOM 1387 C C . VAL A 1 183 ? 1.920 -0.640 7.581 1.00 81.62 183 VAL A C 1
ATOM 1389 O O . VAL A 1 183 ? 1.806 0.169 8.489 1.00 81.62 183 VAL A O 1
ATOM 1392 N N . ALA A 1 184 ? 1.129 -0.600 6.506 1.00 80.06 184 ALA A N 1
ATOM 1393 C CA . ALA A 1 184 ? 0.061 0.384 6.328 1.00 80.06 184 ALA A CA 1
ATOM 1394 C C . ALA A 1 184 ? -1.024 0.312 7.422 1.00 80.06 184 ALA A C 1
ATOM 1396 O O . ALA A 1 184 ? -1.741 1.281 7.639 1.00 80.06 184 ALA A O 1
ATOM 1397 N N . GLN A 1 185 ? -1.140 -0.822 8.123 1.00 81.44 185 GLN A N 1
ATOM 1398 C CA . GLN A 1 185 ? -2.051 -0.988 9.261 1.00 81.44 185 GLN A CA 1
ATOM 1399 C C . GLN A 1 185 ? -1.460 -0.477 10.585 1.00 81.44 185 GLN A C 1
ATOM 1401 O O . GLN A 1 185 ? -2.137 -0.534 11.611 1.00 81.44 185 GLN A O 1
ATOM 1406 N N . TRP A 1 186 ? -0.191 -0.060 10.603 1.00 78.31 186 TRP A N 1
ATOM 1407 C CA . TRP A 1 186 ? 0.465 0.462 11.800 1.00 78.31 186 TRP A CA 1
ATOM 1408 C C . TRP A 1 186 ? 0.142 1.939 12.002 1.00 78.31 186 TRP A C 1
ATOM 1410 O O . TRP A 1 186 ? -0.228 2.651 11.072 1.00 78.31 186 TRP A O 1
ATOM 1420 N N . ASP A 1 187 ? 0.329 2.405 13.233 1.00 81.38 187 ASP A N 1
ATOM 1421 C CA . ASP A 1 187 ? 0.248 3.824 13.546 1.00 81.38 187 ASP A CA 1
ATOM 1422 C C . ASP A 1 187 ? 1.554 4.539 13.143 1.00 81.38 187 ASP A C 1
ATOM 1424 O O . ASP A 1 187 ? 2.632 4.293 13.699 1.00 81.38 187 ASP A O 1
ATOM 1428 N N . PHE A 1 188 ? 1.445 5.436 12.160 1.00 84.44 188 PHE A N 1
ATOM 1429 C CA . PHE A 1 188 ? 2.541 6.256 11.630 1.00 84.44 188 PHE A CA 1
ATOM 1430 C C . PHE A 1 188 ? 2.892 7.460 12.518 1.00 84.44 188 PHE A C 1
ATOM 1432 O O . PHE A 1 188 ? 3.709 8.298 12.132 1.00 84.44 188 PHE A O 1
ATOM 1439 N N . SER A 1 189 ? 2.334 7.544 13.725 1.00 79.88 189 SER A N 1
ATOM 1440 C CA . SER A 1 189 ? 2.762 8.503 14.749 1.00 79.88 189 SER A CA 1
ATOM 1441 C C . SER A 1 189 ? 4.209 8.279 15.216 1.00 79.88 189 SER A C 1
ATOM 1443 O O . SER A 1 189 ? 4.855 9.198 15.722 1.00 79.88 189 SER A O 1
ATOM 1445 N N . THR A 1 190 ? 4.754 7.072 15.017 1.00 81.06 190 THR A N 1
ATOM 1446 C CA . THR A 1 190 ? 6.111 6.709 15.441 1.00 81.06 190 THR A CA 1
ATOM 1447 C C . THR A 1 190 ? 7.113 6.705 14.286 1.00 81.06 190 THR A C 1
ATOM 1449 O O . THR A 1 190 ? 6.858 6.184 13.201 1.00 81.06 190 THR A O 1
ATOM 1452 N N . LEU A 1 191 ? 8.321 7.216 14.546 1.00 85.06 191 LEU A N 1
ATOM 1453 C CA . LEU A 1 191 ? 9.438 7.206 13.589 1.00 85.06 191 LEU A CA 1
ATOM 1454 C C . LEU A 1 191 ? 9.815 5.779 13.142 1.00 85.06 191 LEU A C 1
ATOM 1456 O O . LEU A 1 191 ? 10.239 5.563 12.009 1.00 85.06 191 LEU A O 1
ATOM 1460 N N . LEU A 1 192 ? 9.608 4.788 14.013 1.00 83.38 192 LEU A N 1
ATOM 1461 C CA . LEU A 1 192 ? 9.845 3.381 13.705 1.00 83.38 192 LEU A CA 1
ATOM 1462 C C . LEU A 1 192 ? 8.945 2.876 12.566 1.00 83.38 192 LEU A C 1
ATOM 1464 O O . LEU A 1 192 ? 9.440 2.183 11.679 1.00 83.38 192 LEU A O 1
ATOM 1468 N N . ALA A 1 193 ? 7.657 3.237 12.553 1.00 79.50 193 ALA A N 1
ATOM 1469 C CA . ALA A 1 193 ? 6.734 2.829 11.493 1.00 79.50 193 ALA A CA 1
ATOM 1470 C C . ALA A 1 193 ? 7.173 3.378 10.125 1.00 79.50 193 ALA A C 1
ATOM 1472 O O . ALA A 1 193 ? 7.207 2.636 9.143 1.00 79.50 193 ALA A O 1
ATOM 1473 N N . TRP A 1 194 ? 7.625 4.635 10.082 1.00 84.25 194 TRP A N 1
ATOM 1474 C CA . TRP A 1 194 ? 8.189 5.251 8.878 1.00 84.25 194 TRP A CA 1
ATOM 1475 C C . TRP A 1 194 ? 9.466 4.566 8.394 1.00 84.25 194 TRP A C 1
ATOM 1477 O O . TRP A 1 194 ? 9.619 4.329 7.193 1.00 84.25 194 TRP A O 1
ATOM 1487 N N . ILE A 1 195 ? 10.369 4.211 9.314 1.00 87.31 195 ILE A N 1
ATOM 1488 C CA . ILE A 1 195 ? 11.592 3.475 8.972 1.00 87.31 195 ILE A CA 1
ATOM 1489 C C . ILE A 1 195 ? 11.238 2.118 8.365 1.00 87.31 195 ILE A C 1
ATOM 1491 O O . ILE A 1 195 ? 11.762 1.768 7.310 1.00 87.31 195 ILE A O 1
ATOM 1495 N N . VAL A 1 196 ? 10.340 1.362 8.998 1.00 83.62 196 VAL A N 1
ATOM 1496 C CA . VAL A 1 196 ? 9.959 0.021 8.532 1.00 83.62 196 VAL A CA 1
ATOM 1497 C C . VAL A 1 196 ? 9.229 0.088 7.188 1.00 83.62 196 VAL A C 1
ATOM 1499 O O . VAL A 1 196 ? 9.496 -0.738 6.317 1.00 83.62 196 VAL A O 1
ATOM 1502 N N . PHE A 1 197 ? 8.375 1.093 6.979 1.00 86.12 197 PHE A N 1
ATOM 1503 C CA . PHE A 1 197 ? 7.711 1.328 5.694 1.00 86.12 197 PHE A CA 1
ATOM 1504 C C . PHE A 1 197 ? 8.706 1.662 4.577 1.00 86.12 197 PHE A C 1
ATOM 1506 O O . PHE A 1 197 ? 8.542 1.218 3.444 1.00 86.12 197 PHE A O 1
ATOM 1513 N N . SER A 1 198 ? 9.762 2.410 4.900 1.00 87.62 198 SER A N 1
ATOM 1514 C CA . SER A 1 198 ? 10.764 2.860 3.927 1.00 87.62 198 SER A CA 1
ATOM 1515 C C . SER A 1 198 ? 11.890 1.848 3.701 1.00 87.62 198 SER A C 1
ATOM 1517 O O . SER A 1 198 ? 12.577 1.914 2.683 1.00 87.62 198 SER A O 1
ATOM 1519 N N . ALA A 1 199 ? 12.095 0.897 4.616 1.00 89.00 199 ALA A N 1
ATOM 1520 C CA . ALA A 1 199 ? 13.179 -0.084 4.547 1.00 89.00 199 ALA A CA 1
ATOM 1521 C C . ALA A 1 199 ? 13.241 -0.859 3.210 1.00 89.00 199 ALA A C 1
ATOM 1523 O O . ALA A 1 199 ? 14.345 -1.021 2.685 1.00 89.00 199 ALA A O 1
ATOM 1524 N N . PRO A 1 200 ? 12.114 -1.266 2.586 1.00 90.00 200 PRO A N 1
ATOM 1525 C CA . PRO A 1 200 ? 12.119 -1.892 1.264 1.00 90.00 200 PRO A CA 1
ATOM 1526 C C . PRO A 1 200 ? 12.686 -1.028 0.128 1.00 90.00 200 PRO A C 1
ATOM 1528 O O . PRO A 1 200 ? 13.060 -1.578 -0.905 1.00 90.00 200 PRO A O 1
ATOM 1531 N N . ILE A 1 201 ? 12.766 0.295 0.280 1.00 90.06 201 ILE A N 1
ATOM 1532 C CA . ILE A 1 201 ? 13.267 1.209 -0.761 1.00 90.06 201 ILE A CA 1
ATOM 1533 C C . ILE A 1 201 ? 14.798 1.150 -0.846 1.00 90.06 201 ILE A C 1
ATOM 1535 O O . ILE A 1 201 ? 15.367 1.238 -1.935 1.00 90.06 201 ILE A O 1
ATOM 1539 N N . LEU A 1 202 ? 15.474 0.958 0.291 1.00 92.00 202 LEU A N 1
ATOM 1540 C CA . LEU A 1 202 ? 16.933 1.003 0.374 1.00 92.00 202 LEU A CA 1
ATOM 1541 C C . LEU A 1 202 ? 17.623 -0.009 -0.568 1.00 92.00 202 LEU A C 1
ATOM 1543 O O . LEU A 1 202 ? 18.511 0.411 -1.310 1.00 92.00 202 LEU A O 1
ATOM 1547 N N . PRO A 1 203 ? 17.216 -1.294 -0.635 1.00 93.00 203 PRO A N 1
ATOM 1548 C CA . PRO A 1 203 ? 17.786 -2.247 -1.587 1.00 93.00 203 PRO A CA 1
ATOM 1549 C C . PRO A 1 203 ? 17.660 -1.811 -3.052 1.00 93.00 203 PRO A C 1
ATOM 1551 O O . PRO A 1 203 ? 18.592 -2.004 -3.831 1.00 93.00 203 PRO A O 1
ATOM 1554 N N . VAL A 1 204 ? 16.540 -1.186 -3.431 1.00 92.56 204 VAL A N 1
ATOM 1555 C CA . VAL A 1 204 ? 16.325 -0.698 -4.803 1.00 92.56 204 VAL A CA 1
ATOM 1556 C C . VAL A 1 204 ? 17.309 0.424 -5.114 1.00 92.56 204 VAL A C 1
ATOM 1558 O O . VAL A 1 204 ? 18.000 0.372 -6.129 1.00 92.56 204 VAL A O 1
ATOM 1561 N N . VAL A 1 205 ? 17.451 1.396 -4.212 1.00 92.38 205 VAL A N 1
ATOM 1562 C CA . VAL A 1 205 ? 18.416 2.493 -4.375 1.00 92.38 205 VAL A CA 1
ATOM 1563 C C . VAL A 1 205 ? 19.842 1.952 -4.492 1.00 92.38 205 VAL A C 1
ATOM 1565 O O . VAL A 1 205 ? 20.575 2.353 -5.394 1.00 92.38 205 VAL A O 1
ATOM 1568 N N . LEU A 1 206 ? 20.221 0.999 -3.636 1.00 93.19 206 LEU A N 1
ATOM 1569 C CA . LEU A 1 206 ? 21.539 0.365 -3.690 1.00 93.19 206 LEU A CA 1
ATOM 1570 C C . LEU A 1 206 ? 21.777 -0.369 -5.017 1.00 93.19 206 LEU A C 1
ATOM 1572 O O . LEU A 1 206 ? 22.866 -0.248 -5.571 1.00 93.19 206 LEU A O 1
ATOM 1576 N N . SER A 1 207 ? 20.773 -1.062 -5.566 1.00 91.50 207 SER A N 1
ATOM 1577 C CA . SER A 1 207 ? 20.898 -1.731 -6.872 1.00 91.50 207 SER A CA 1
ATOM 1578 C C . SER A 1 207 ? 21.129 -0.748 -8.027 1.00 91.50 207 SER A C 1
ATOM 1580 O O . SER A 1 207 ? 21.984 -0.980 -8.883 1.00 91.50 207 SER A O 1
ATOM 1582 N N . VAL A 1 208 ? 20.433 0.394 -8.018 1.00 91.56 208 VAL A N 1
ATOM 1583 C CA . VAL A 1 208 ? 20.595 1.450 -9.029 1.00 91.56 208 VAL A CA 1
ATOM 1584 C C . VAL A 1 208 ? 21.976 2.092 -8.917 1.00 91.56 208 VAL A C 1
ATOM 1586 O O . VAL A 1 208 ? 22.660 2.262 -9.926 1.00 91.56 208 VAL A O 1
ATOM 1589 N N . LEU A 1 209 ? 22.412 2.412 -7.695 1.00 91.94 209 LEU A N 1
ATOM 1590 C CA . LEU A 1 209 ? 23.739 2.976 -7.440 1.00 91.94 209 LEU A CA 1
ATOM 1591 C C . LEU A 1 209 ? 24.857 2.013 -7.844 1.00 91.94 209 LEU A C 1
ATOM 1593 O O . LEU A 1 209 ? 25.843 2.448 -8.434 1.00 91.94 209 LEU A O 1
ATOM 1597 N N . TYR A 1 210 ? 24.692 0.719 -7.570 1.00 92.00 210 TYR A N 1
ATOM 1598 C CA . TYR A 1 210 ? 25.635 -0.315 -7.981 1.00 92.00 210 TYR A CA 1
ATOM 1599 C C . TYR A 1 210 ? 25.792 -0.359 -9.504 1.00 92.00 210 TYR A C 1
ATOM 1601 O O . TYR A 1 210 ? 26.904 -0.255 -10.015 1.00 92.00 210 TYR A O 1
ATOM 1609 N N . LEU A 1 211 ? 24.685 -0.418 -10.246 1.00 90.31 211 LEU A N 1
ATOM 1610 C CA . LEU A 1 211 ? 24.737 -0.456 -11.709 1.00 90.31 211 LEU A CA 1
ATOM 1611 C C . LEU A 1 211 ? 25.243 0.850 -12.318 1.00 90.31 211 LEU A C 1
ATOM 1613 O O . LEU A 1 211 ? 25.914 0.824 -13.351 1.00 90.31 211 LEU A O 1
ATOM 1617 N N . GLN A 1 212 ? 24.963 1.988 -11.682 1.00 90.88 212 GLN A N 1
ATOM 1618 C CA . GLN A 1 212 ? 25.548 3.267 -12.075 1.00 90.88 212 GLN A CA 1
ATOM 1619 C C . GLN A 1 212 ? 27.065 3.255 -11.879 1.00 90.88 212 GLN A C 1
ATOM 1621 O O . GLN A 1 212 ? 27.799 3.717 -12.750 1.00 90.88 212 GLN A O 1
ATOM 1626 N N . TRP A 1 213 ? 27.539 2.711 -10.756 1.00 91.88 213 TRP A N 1
ATOM 1627 C CA . TRP A 1 213 ? 28.962 2.598 -10.453 1.00 91.88 213 TRP A CA 1
ATOM 1628 C C . TRP A 1 213 ? 29.691 1.657 -11.420 1.00 91.88 213 TRP A C 1
ATOM 1630 O O . TRP A 1 213 ? 30.776 1.999 -11.885 1.00 91.88 213 TRP A O 1
ATOM 1640 N N . CYS A 1 214 ? 29.065 0.542 -11.811 1.00 90.12 214 CYS A N 1
ATOM 1641 C CA . CYS A 1 214 ? 29.582 -0.357 -12.848 1.00 90.12 214 CYS A CA 1
ATOM 1642 C C . CYS A 1 214 ? 29.463 0.210 -14.278 1.00 90.12 214 CYS A C 1
ATOM 1644 O O . CYS A 1 214 ? 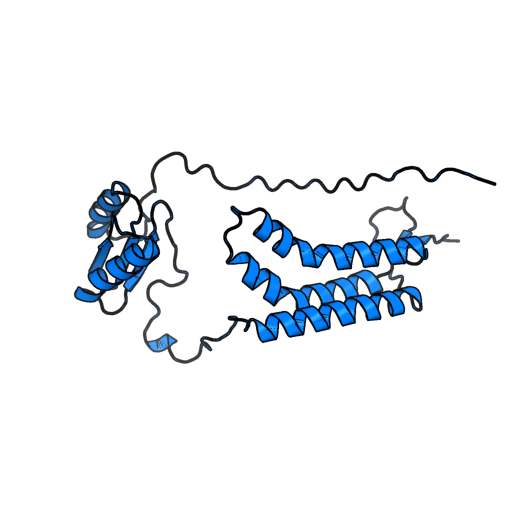29.923 -0.425 -15.226 1.00 90.12 214 CYS A O 1
ATOM 1646 N N . GLY A 1 215 ? 28.834 1.378 -14.463 1.00 87.56 215 GLY A N 1
ATOM 1647 C CA . GLY A 1 215 ? 28.613 1.984 -15.779 1.00 87.56 215 GLY A CA 1
ATOM 1648 C C . GLY A 1 215 ? 27.587 1.245 -16.645 1.00 87.56 215 GLY A C 1
ATOM 1649 O O . GLY A 1 215 ? 27.563 1.442 -17.852 1.00 87.56 215 GLY A O 1
ATOM 1650 N N . GLN A 1 216 ? 26.747 0.400 -16.043 1.00 88.75 216 GLN A N 1
ATOM 1651 C CA . GLN A 1 216 ? 25.764 -0.443 -16.736 1.00 88.75 216 GLN A CA 1
ATOM 1652 C C . GLN A 1 216 ? 24.326 0.074 -16.611 1.00 88.75 216 GLN A C 1
ATOM 1654 O O . GLN A 1 216 ? 23.415 -0.483 -17.225 1.00 88.75 216 GLN A O 1
ATOM 1659 N N . LEU A 1 217 ? 24.082 1.132 -15.827 1.00 83.50 217 LEU A N 1
ATOM 1660 C CA . LEU A 1 217 ? 22.738 1.703 -15.684 1.00 83.50 217 LEU A CA 1
ATOM 1661 C C . LEU A 1 217 ? 22.271 2.405 -16.963 1.00 83.50 217 LEU A C 1
ATOM 1663 O O . LEU A 1 217 ? 21.094 2.324 -17.316 1.00 83.50 217 LEU A O 1
ATOM 1667 N N . THR A 1 218 ? 23.184 3.096 -17.647 1.00 84.31 218 THR A N 1
ATOM 1668 C CA . THR A 1 218 ? 22.869 3.874 -18.845 1.00 84.31 218 THR A CA 1
ATOM 1669 C C . THR A 1 218 ? 23.925 3.707 -19.923 1.00 84.31 218 THR A C 1
ATOM 1671 O O . THR A 1 218 ? 25.106 3.608 -19.606 1.00 84.31 218 THR A O 1
ATOM 1674 N N . ASP A 1 219 ? 23.494 3.723 -21.182 1.00 81.06 219 ASP A N 1
ATOM 1675 C CA . ASP A 1 219 ? 24.373 3.712 -22.351 1.00 81.06 219 ASP A CA 1
ATOM 1676 C C . ASP A 1 219 ? 24.159 4.967 -23.209 1.00 81.06 219 ASP A C 1
ATOM 1678 O O . ASP A 1 219 ? 23.025 5.435 -23.375 1.00 81.06 219 ASP A O 1
ATOM 1682 N N . ARG A 1 220 ? 25.250 5.528 -23.743 1.00 73.31 220 ARG A N 1
ATOM 1683 C CA . ARG A 1 220 ? 25.210 6.672 -24.666 1.00 73.31 220 ARG A CA 1
ATOM 1684 C C . ARG A 1 220 ? 25.397 6.159 -26.082 1.00 73.31 220 ARG A C 1
ATOM 1686 O O . ARG A 1 220 ? 26.403 5.526 -26.371 1.00 73.31 220 ARG A O 1
ATOM 1693 N N . PHE A 1 221 ? 24.481 6.507 -26.978 1.00 67.19 221 PHE A N 1
ATOM 1694 C CA . PHE A 1 221 ? 24.563 6.085 -28.375 1.00 67.19 221 PHE A CA 1
ATOM 1695 C C . PHE A 1 221 ? 24.688 7.278 -29.326 1.00 67.19 221 PHE A C 1
ATOM 1697 O O . PHE A 1 221 ? 24.050 8.319 -29.144 1.00 67.19 221 PHE A O 1
ATOM 1704 N N . GLU A 1 222 ? 25.499 7.106 -30.367 1.00 58.38 222 GLU A N 1
ATOM 1705 C CA . GLU A 1 222 ? 25.585 8.020 -31.505 1.00 58.38 222 GLU A CA 1
ATOM 1706 C C . GLU A 1 222 ? 24.744 7.454 -32.653 1.00 58.38 222 GLU A C 1
ATOM 1708 O O . GLU A 1 222 ? 24.823 6.269 -32.974 1.00 58.38 222 GLU A O 1
ATOM 1713 N N . VAL A 1 223 ? 23.880 8.290 -33.230 1.00 58.34 223 VAL A N 1
ATOM 1714 C CA . VAL A 1 223 ? 23.154 7.961 -34.460 1.00 58.34 223 VAL A CA 1
ATOM 1715 C C . VAL A 1 223 ? 24.014 8.492 -35.602 1.00 58.34 223 VAL A C 1
ATOM 1717 O O . VAL A 1 223 ? 24.214 9.706 -35.667 1.00 58.34 223 VAL A O 1
ATOM 1720 N N . ASN A 1 224 ? 24.562 7.588 -36.418 1.00 54.00 224 ASN A N 1
ATOM 1721 C CA . ASN A 1 224 ? 25.160 7.937 -37.711 1.00 54.00 224 ASN A CA 1
ATOM 1722 C C . ASN A 1 224 ? 24.072 8.349 -38.702 1.00 54.00 224 ASN A C 1
ATOM 1724 O O . ASN A 1 224 ? 23.018 7.671 -38.712 1.00 54.00 224 ASN A O 1
#

Foldseek 3Di:
DDDDDDDDDPPPDDDPPDDDDPDDDLPQPPPDDPVCSVVVRVQLPAAALKWKKDAPFFIFIDGPDPHVVVRLVRRQVRRVVGHVQMDIQDHHSDGDDDPDSDDDPVVVPDDDPPPPPQDPVQLVVLLVVLLVLLVVLLVVCLVPFDFDDPPVPDPPDQKTFRCSLVVSVVSSVVSNVNQLVVLVPDDPPDPVSVCSNCVSVVSSVVSLVVCVVSVSGMDGDDDD

pLDDT: mean 75.71, std 19.31, range [31.53, 95.0]

Secondary structure (DSSP, 8-state):
------------------S----S--PPPTTS-HHHHHHHHHHHTSPSS-EEEEETTEEEEE-S-SSHHHHHHHHHHHHHTT-SSEEEEEETTEE---S-SS--GGGGTT--TTSS---HHHHHHHHHHHHHHHHHHHHHHHHS--B----SS-TT--EEEBHHHHHHHHHHHHHHHHHHHHHTTS-TTSHHHHHHHHTTHHHHHHHHHHHHHTT-SEEE----